Protein AF-A0A6C0LIN2-F1 (afdb_monomer_lite)

Secondary structure (DSSP, 8-state):
--------------S----------HHHHHHHHHHHHHHHHHHHHHHHHHHHHHHHHHHHHHHHHHHHHHHHTT-EEEEES-EEHHHHHHHHHHTT----S----GGGGG-EE--TTEEEEEE-TTS-EEEEEEEEEEE---HHHHHHTTPPP-----GGGGHHHHHHHHHGGGTT-SB--EEEEEESGGGSTTSSHHHHHHHHTTTPPPEEEEE-TT--HHHHHHHHHHHHHH---B-BTTB---EEEEEEE-TTTS-TTTTPPPHHHHHHHHHHHHHHHHHHS-----S--PPPPP---GGG----

InterPro domains:
  IPR004221 Restriction endonuclease, type II, EcoRI [PF02963] (109-257)
  IPR011335 Restriction endonuclease type II-like [SSF52980] (109-256)
  IPR011336 Restriction endonuclease, type II, EcoRI/MunI [G3DSA:3.40.580.10] (24-296)

Radius of gyration: 24.89 Å; chains: 1; bounding box: 86×38×60 Å

pLDDT: mean 84.83, std 20.41, range [31.88, 98.88]

Structure (mmCIF, N/CA/C/O backbone):
data_AF-A0A6C0LIN2-F1
#
_entry.id   AF-A0A6C0LIN2-F1
#
loop_
_atom_site.group_PDB
_atom_site.id
_atom_site.type_symbol
_atom_site.label_atom_id
_atom_site.label_alt_id
_atom_site.label_comp_id
_atom_site.label_asym_id
_atom_site.label_entity_id
_atom_site.label_seq_id
_atom_site.pdbx_PDB_ins_code
_atom_site.Cartn_x
_atom_site.Cartn_y
_atom_site.Cartn_z
_atom_site.occupancy
_atom_site.B_iso_or_equiv
_atom_site.auth_seq_id
_atom_site.auth_comp_id
_atom_site.auth_asym_id
_atom_site.auth_atom_id
_atom_site.pdbx_PDB_model_num
ATOM 1 N N . MET A 1 1 ? 53.069 20.565 7.753 1.00 33.59 1 MET A N 1
ATOM 2 C CA . MET A 1 1 ? 53.566 20.532 6.356 1.00 33.59 1 MET A CA 1
ATOM 3 C C . MET A 1 1 ? 54.209 19.163 6.161 1.00 33.59 1 MET A C 1
ATOM 5 O O . MET A 1 1 ? 55.005 18.818 7.012 1.00 33.59 1 MET A O 1
ATOM 9 N N . ALA A 1 2 ? 53.876 18.289 5.213 1.00 32.50 2 ALA A N 1
ATOM 10 C CA . ALA A 1 2 ? 53.263 18.446 3.901 1.00 32.50 2 ALA A CA 1
ATOM 11 C C . ALA A 1 2 ? 52.419 17.203 3.522 1.00 32.50 2 ALA A C 1
ATOM 13 O O . ALA A 1 2 ? 52.631 16.110 4.038 1.00 32.50 2 ALA A O 1
ATOM 14 N N . SER A 1 3 ? 51.463 17.422 2.616 1.00 31.92 3 SER A N 1
ATOM 15 C CA . SER A 1 3 ? 50.594 16.435 1.964 1.00 31.92 3 SER A CA 1
ATOM 16 C C . SER A 1 3 ? 51.392 15.547 1.001 1.00 31.92 3 SER A C 1
ATOM 18 O O . SER A 1 3 ? 52.118 16.070 0.155 1.00 31.92 3 SER A O 1
ATOM 20 N N . MET A 1 4 ? 51.240 14.221 1.090 1.00 31.88 4 MET A N 1
ATOM 21 C CA . MET A 1 4 ? 51.725 13.290 0.067 1.00 31.88 4 MET A CA 1
ATOM 22 C C . MET A 1 4 ? 50.608 13.017 -0.940 1.00 31.88 4 MET A C 1
ATOM 24 O O . MET A 1 4 ? 49.666 12.278 -0.671 1.00 31.88 4 MET A O 1
ATOM 28 N N . THR A 1 5 ? 50.718 13.645 -2.110 1.00 34.03 5 THR A N 1
ATOM 29 C CA . THR A 1 5 ? 49.892 13.350 -3.285 1.00 34.03 5 THR A CA 1
ATOM 30 C C . THR A 1 5 ? 50.655 12.363 -4.159 1.00 34.03 5 THR A C 1
ATOM 32 O O . THR A 1 5 ? 51.681 12.714 -4.739 1.00 34.03 5 THR A O 1
ATOM 35 N N . THR A 1 6 ? 50.178 11.126 -4.251 1.00 34.28 6 THR A N 1
ATOM 36 C CA . THR A 1 6 ? 50.765 10.108 -5.127 1.00 34.28 6 THR A CA 1
ATOM 37 C C . THR A 1 6 ? 50.329 10.379 -6.568 1.00 34.28 6 THR A C 1
ATOM 39 O O . THR A 1 6 ? 49.166 10.192 -6.920 1.00 34.28 6 THR A O 1
ATOM 42 N N . GLN A 1 7 ? 51.251 10.864 -7.400 1.00 34.78 7 GLN A N 1
ATOM 43 C CA . GLN A 1 7 ? 51.057 11.010 -8.843 1.00 34.78 7 GLN A CA 1
ATOM 44 C C . GLN A 1 7 ? 51.493 9.717 -9.541 1.00 34.78 7 GLN A C 1
ATOM 46 O O . GLN A 1 7 ? 52.641 9.304 -9.412 1.00 34.78 7 GLN A O 1
ATOM 51 N N . ILE A 1 8 ? 50.591 9.085 -10.294 1.00 35.66 8 ILE A N 1
ATOM 52 C CA . ILE A 1 8 ? 50.948 8.014 -11.233 1.00 35.66 8 ILE A CA 1
ATOM 53 C C . ILE A 1 8 ? 51.189 8.673 -12.591 1.00 35.66 8 ILE A C 1
ATOM 55 O O . ILE A 1 8 ? 50.261 9.174 -13.223 1.00 35.66 8 ILE A O 1
ATOM 59 N N . THR A 1 9 ? 52.447 8.697 -13.024 1.00 34.34 9 THR A N 1
ATOM 60 C CA . THR A 1 9 ? 52.869 9.225 -14.325 1.00 34.34 9 THR A CA 1
ATOM 61 C C . THR A 1 9 ? 53.015 8.064 -15.306 1.00 34.34 9 THR A C 1
ATOM 63 O O . THR A 1 9 ? 53.877 7.208 -15.134 1.00 34.34 9 THR A O 1
ATOM 66 N N . THR A 1 10 ? 52.206 8.028 -16.361 1.00 33.41 10 THR A N 1
ATOM 67 C CA . THR A 1 10 ? 52.516 7.245 -17.567 1.00 33.41 10 THR A CA 1
ATOM 68 C C . THR A 1 10 ? 52.637 8.215 -18.731 1.00 33.41 10 THR A C 1
ATOM 70 O O . THR A 1 10 ? 51.660 8.816 -19.167 1.00 33.41 10 THR A O 1
ATOM 73 N N . ALA A 1 11 ? 53.871 8.418 -19.191 1.00 34.19 11 ALA A N 1
ATOM 74 C CA . ALA A 1 11 ? 54.192 9.264 -20.330 1.00 34.19 11 ALA A CA 1
ATOM 75 C C . ALA A 1 11 ? 54.536 8.389 -21.543 1.00 34.19 11 ALA A C 1
ATOM 77 O O . ALA A 1 11 ? 55.445 7.562 -21.486 1.00 34.19 11 ALA A O 1
ATOM 78 N N . LYS A 1 12 ? 53.838 8.612 -22.658 1.00 31.95 12 LYS A N 1
ATOM 79 C CA . LYS A 1 12 ? 54.328 8.312 -24.007 1.00 31.95 12 LYS A CA 1
ATOM 80 C C . LYS A 1 12 ? 53.870 9.443 -24.924 1.00 31.95 12 LYS A C 1
ATOM 82 O O . LYS A 1 12 ? 52.680 9.615 -25.159 1.00 31.95 12 LYS A O 1
ATOM 87 N N . THR A 1 13 ? 54.828 10.238 -25.382 1.00 36.53 13 THR A N 1
ATOM 88 C CA . THR A 1 13 ? 54.617 11.405 -26.244 1.00 36.53 13 THR A CA 1
ATOM 89 C C . THR A 1 13 ? 54.728 10.996 -27.705 1.00 36.53 13 THR A C 1
ATOM 91 O O . THR A 1 13 ? 55.778 10.485 -28.082 1.00 36.53 13 THR A O 1
ATOM 94 N N . ILE A 1 14 ? 53.721 11.301 -28.532 1.00 34.78 14 ILE A N 1
ATOM 95 C CA . ILE A 1 14 ? 53.906 11.631 -29.956 1.00 34.78 14 ILE A CA 1
ATOM 96 C C . ILE A 1 14 ? 52.864 12.698 -30.337 1.00 34.78 14 ILE A C 1
ATOM 98 O O . ILE A 1 14 ? 51.668 12.448 -30.236 1.00 34.78 14 ILE A O 1
ATOM 102 N N . GLY A 1 15 ? 53.330 13.859 -30.811 1.00 36.12 15 GLY A N 1
ATOM 103 C CA . GLY A 1 15 ? 52.527 14.833 -31.563 1.00 36.12 15 GLY A CA 1
ATOM 104 C C . GLY A 1 15 ? 52.168 16.119 -30.813 1.00 36.12 15 GLY A C 1
ATOM 105 O O . GLY A 1 15 ? 51.487 16.092 -29.794 1.00 36.12 15 GLY A O 1
ATOM 106 N N . ASN A 1 16 ? 52.611 17.258 -31.354 1.00 43.69 16 ASN A N 1
ATOM 107 C CA . ASN A 1 16 ? 52.285 18.611 -30.897 1.00 43.69 16 ASN A CA 1
ATOM 108 C C . ASN A 1 16 ? 50.769 18.868 -30.929 1.00 43.69 16 ASN A C 1
ATOM 110 O O . ASN A 1 16 ? 50.218 19.288 -31.942 1.00 43.69 16 ASN A O 1
ATOM 114 N N . ALA A 1 17 ? 50.110 18.686 -29.792 1.00 37.34 17 ALA A N 1
ATOM 115 C CA . ALA A 1 17 ? 48.843 19.320 -29.479 1.00 37.34 17 ALA A CA 1
ATOM 116 C C . ALA A 1 17 ? 48.902 19.752 -28.015 1.00 37.34 17 ALA A C 1
ATOM 118 O O . ALA A 1 17 ? 49.211 18.952 -27.132 1.00 37.34 17 ALA A O 1
ATOM 119 N N . ILE A 1 18 ? 48.630 21.029 -27.751 1.00 37.03 18 ILE A N 1
ATOM 120 C CA . ILE A 1 18 ? 48.459 21.543 -26.392 1.00 37.03 18 ILE A CA 1
ATOM 121 C C . ILE A 1 18 ? 47.173 20.913 -25.845 1.00 37.03 18 ILE A C 1
ATOM 123 O O . ILE A 1 18 ? 46.084 21.468 -25.977 1.00 37.03 18 ILE A O 1
ATOM 127 N N . VAL A 1 19 ? 47.285 19.725 -25.253 1.00 37.16 19 VAL A N 1
ATOM 128 C CA . VAL A 1 19 ? 46.213 19.137 -24.455 1.00 37.16 19 VAL A CA 1
ATOM 129 C C . VAL A 1 19 ? 46.211 19.906 -23.142 1.00 37.16 19 VAL A C 1
ATOM 131 O O . VAL A 1 19 ? 47.046 19.681 -22.266 1.00 37.16 19 VAL A O 1
ATOM 134 N N . ARG A 1 20 ? 45.296 20.874 -23.011 1.00 36.59 20 ARG A N 1
ATOM 135 C CA . ARG A 1 20 ? 44.947 21.436 -21.704 1.00 36.59 20 ARG A CA 1
ATOM 136 C C . ARG A 1 20 ? 44.449 20.276 -20.845 1.00 36.59 20 ARG A C 1
ATOM 138 O O . ARG A 1 20 ? 43.287 19.899 -20.941 1.00 36.59 20 ARG A O 1
ATOM 145 N N . ASN A 1 21 ? 45.325 19.713 -20.017 1.00 43.53 21 ASN A N 1
ATOM 146 C CA . ASN A 1 21 ? 44.923 18.822 -18.940 1.00 43.53 21 ASN A CA 1
ATOM 147 C C . ASN A 1 21 ? 44.049 19.640 -17.988 1.00 43.53 21 ASN A C 1
ATOM 149 O O . ASN A 1 21 ? 44.549 20.370 -17.133 1.00 43.53 21 ASN A O 1
ATOM 153 N N . SER A 1 22 ? 42.730 19.560 -18.164 1.00 49.78 22 SER A N 1
ATOM 154 C CA . SER A 1 22 ? 41.788 20.024 -17.161 1.00 49.78 22 SER A CA 1
ATOM 155 C C . SER A 1 22 ? 42.012 19.160 -15.928 1.00 49.78 22 SER A C 1
ATOM 157 O O . SER A 1 22 ? 41.605 17.998 -15.894 1.00 49.78 22 SER A O 1
ATOM 159 N N . ILE A 1 23 ? 42.709 19.703 -14.932 1.00 50.28 23 ILE A N 1
ATOM 160 C CA . ILE A 1 23 ? 42.807 19.100 -13.608 1.00 50.28 23 ILE A CA 1
ATOM 161 C C . ILE A 1 23 ? 41.386 19.134 -13.041 1.00 50.28 23 ILE A C 1
ATOM 163 O O . ILE A 1 23 ? 40.950 20.140 -12.484 1.00 50.28 23 ILE A O 1
ATOM 167 N N . ILE A 1 24 ? 40.625 18.061 -13.258 1.00 55.81 24 ILE A N 1
ATOM 168 C CA . ILE A 1 24 ? 39.315 17.873 -12.639 1.00 55.81 24 ILE A CA 1
ATOM 169 C C . ILE A 1 24 ? 39.608 17.712 -11.150 1.00 55.81 24 ILE A C 1
ATOM 171 O O . ILE A 1 24 ? 40.035 16.651 -10.696 1.00 55.81 24 ILE A O 1
ATOM 175 N N . SER A 1 25 ? 39.456 18.792 -10.383 1.00 62.75 25 SER A N 1
ATOM 176 C CA . SER A 1 25 ? 39.619 18.721 -8.935 1.00 62.75 25 SER A CA 1
ATOM 177 C C . SER A 1 25 ? 38.616 17.705 -8.388 1.00 62.75 25 SER A C 1
ATOM 179 O O . SER A 1 25 ? 37.485 17.613 -8.878 1.00 62.75 25 SER A O 1
ATOM 181 N N . GLN A 1 26 ? 38.982 16.963 -7.342 1.00 59.19 26 GLN A N 1
ATOM 182 C CA . GLN A 1 26 ? 38.045 16.031 -6.705 1.00 59.19 26 GLN A CA 1
ATOM 183 C C . GLN A 1 26 ? 36.729 16.719 -6.297 1.00 59.19 26 GLN A C 1
ATOM 185 O O . GLN A 1 26 ? 35.665 16.108 -6.380 1.00 59.19 26 GLN A O 1
ATOM 190 N N . SER A 1 27 ? 36.782 18.012 -5.953 1.00 62.47 27 SER A N 1
ATOM 191 C CA . SER A 1 27 ? 35.610 18.843 -5.664 1.00 62.47 27 SER A CA 1
ATOM 192 C C . SER A 1 27 ? 34.727 19.114 -6.889 1.00 62.47 27 SER A C 1
ATOM 194 O O . SER A 1 27 ? 33.506 19.085 -6.764 1.00 62.47 27 SER A O 1
ATOM 196 N N . SER A 1 28 ? 35.297 19.305 -8.083 1.00 63.91 28 SER A N 1
ATOM 197 C CA . SER A 1 28 ? 34.527 19.446 -9.330 1.00 63.91 28 SER A CA 1
ATOM 198 C C . SER A 1 28 ? 33.849 18.132 -9.742 1.00 63.91 28 SER A C 1
ATOM 200 O O . SER A 1 28 ? 32.675 18.135 -10.115 1.00 63.91 28 SER A O 1
ATOM 202 N N . GLY A 1 29 ? 34.531 16.995 -9.561 1.00 69.81 29 GLY A N 1
ATOM 203 C CA . GLY A 1 29 ? 33.957 15.664 -9.777 1.00 69.81 29 GLY A CA 1
ATOM 204 C C . GLY A 1 29 ? 32.874 15.298 -8.755 1.00 69.81 29 GLY A C 1
ATOM 205 O O . GLY A 1 29 ? 31.869 14.685 -9.109 1.00 69.81 29 GLY A O 1
ATOM 206 N N . LEU A 1 30 ? 33.031 15.690 -7.486 1.00 64.25 30 LEU A N 1
ATOM 207 C CA . LEU A 1 30 ? 31.982 15.582 -6.462 1.00 64.25 30 LEU A CA 1
ATOM 208 C C . LEU A 1 30 ? 30.776 16.454 -6.807 1.00 64.25 30 LEU A C 1
ATOM 210 O O . LEU A 1 30 ? 29.655 15.959 -6.812 1.00 64.25 30 LEU A O 1
ATOM 214 N N . ARG A 1 31 ? 30.994 17.723 -7.163 1.00 65.12 31 ARG A N 1
ATOM 215 C CA . ARG A 1 31 ? 29.914 18.651 -7.518 1.00 65.12 31 ARG A CA 1
ATOM 216 C C . ARG A 1 31 ? 29.110 18.156 -8.717 1.00 65.12 31 ARG A C 1
ATOM 218 O O . ARG A 1 31 ? 27.890 18.130 -8.647 1.00 65.12 31 ARG A O 1
ATOM 225 N N . CYS A 1 32 ? 29.780 17.682 -9.768 1.00 70.19 32 CYS A N 1
ATOM 226 C CA . CYS A 1 32 ? 29.113 17.106 -10.935 1.00 70.19 32 CYS A CA 1
ATOM 227 C C . CYS A 1 32 ? 28.300 15.850 -10.570 1.00 70.19 32 CYS A C 1
ATOM 229 O O . CYS A 1 32 ? 27.174 15.692 -11.036 1.00 70.19 32 CYS A O 1
ATOM 231 N N . ARG A 1 33 ? 28.819 14.991 -9.679 1.00 70.19 33 ARG A N 1
ATOM 232 C CA . ARG A 1 33 ? 28.065 13.842 -9.151 1.00 70.19 33 ARG A CA 1
ATOM 233 C C . ARG A 1 33 ? 26.839 14.271 -8.349 1.00 70.19 33 ARG A C 1
ATOM 235 O O . ARG A 1 33 ? 25.773 13.719 -8.578 1.00 70.19 33 ARG A O 1
ATOM 242 N N . HIS A 1 34 ? 26.957 15.269 -7.475 1.00 63.03 34 HIS A N 1
ATOM 243 C CA . HIS A 1 34 ? 25.822 15.799 -6.716 1.00 63.03 34 HIS A CA 1
ATOM 244 C C . HIS A 1 34 ? 24.749 16.412 -7.622 1.00 63.03 34 HIS A C 1
ATOM 246 O O . HIS A 1 34 ? 23.570 16.156 -7.406 1.00 63.03 34 HIS A O 1
ATOM 252 N N . THR A 1 35 ? 25.133 17.165 -8.656 1.00 73.25 35 THR A N 1
ATOM 253 C CA . THR A 1 35 ? 24.179 17.711 -9.634 1.00 73.25 35 THR A CA 1
ATOM 254 C C . THR A 1 35 ? 23.449 16.596 -10.381 1.00 73.25 35 THR A C 1
ATOM 256 O O . THR A 1 35 ? 22.225 16.610 -10.434 1.00 73.25 35 THR A O 1
ATOM 259 N N . LYS A 1 36 ? 24.173 15.571 -10.849 1.00 68.94 36 LYS A N 1
ATOM 260 C CA . LYS A 1 36 ? 23.563 14.400 -11.499 1.00 68.94 36 LYS A CA 1
ATOM 261 C C . LYS A 1 36 ? 22.668 13.593 -10.556 1.00 68.94 36 LYS A C 1
ATOM 263 O O . LYS A 1 36 ? 21.613 13.131 -10.965 1.00 68.94 36 LYS A O 1
ATOM 268 N N . MET A 1 37 ? 23.060 13.430 -9.290 1.00 66.00 37 MET A N 1
ATOM 269 C CA . MET A 1 37 ? 22.215 12.789 -8.272 1.00 66.00 37 MET A CA 1
ATOM 270 C C . MET A 1 37 ? 20.947 13.596 -8.005 1.00 66.00 37 MET A C 1
ATOM 272 O O . MET A 1 37 ? 19.891 13.016 -7.794 1.00 66.00 37 MET A O 1
ATOM 276 N N . HIS A 1 38 ? 21.042 14.924 -8.028 1.00 65.00 38 HIS A N 1
ATOM 277 C CA . HIS A 1 38 ? 19.894 15.804 -7.865 1.00 65.00 38 HIS A CA 1
ATOM 278 C C . HIS A 1 38 ? 18.937 15.713 -9.063 1.00 65.00 38 HIS A C 1
ATOM 280 O O . HIS A 1 38 ? 17.729 15.677 -8.873 1.00 65.00 38 HIS A O 1
ATOM 286 N N . GLU A 1 39 ? 19.453 15.642 -10.291 1.00 66.00 39 GLU A N 1
ATOM 287 C CA . GLU A 1 39 ? 18.648 15.408 -11.498 1.00 66.00 39 GLU A CA 1
ATOM 288 C C . GLU A 1 39 ? 17.976 14.030 -11.472 1.00 66.00 39 GLU A C 1
ATOM 290 O O . GLU A 1 39 ? 16.759 13.947 -11.602 1.00 66.00 39 GLU A O 1
ATOM 295 N N . ALA A 1 40 ? 18.726 12.961 -11.186 1.00 62.59 40 ALA A N 1
ATOM 296 C CA . ALA A 1 40 ? 18.166 11.617 -11.031 1.00 62.59 40 ALA A CA 1
ATOM 297 C C . ALA A 1 40 ? 17.122 11.540 -9.898 1.00 62.59 40 ALA A C 1
ATOM 299 O O . ALA A 1 40 ? 16.105 10.866 -10.030 1.00 62.59 40 ALA A O 1
ATOM 300 N N . GLY A 1 41 ? 17.342 12.270 -8.801 1.00 64.94 41 GLY A N 1
ATOM 301 C CA . GLY A 1 41 ? 16.381 12.392 -7.706 1.00 64.94 41 GLY A CA 1
ATOM 302 C C . GLY A 1 41 ? 15.077 13.080 -8.118 1.00 64.94 41 GLY A C 1
ATOM 303 O O . GLY A 1 41 ? 14.022 12.702 -7.619 1.00 64.94 41 GLY A O 1
ATOM 304 N N . LYS A 1 42 ? 15.120 14.038 -9.056 1.00 68.62 42 LYS A N 1
ATOM 305 C CA . LYS A 1 42 ? 13.903 14.647 -9.615 1.00 68.62 42 LYS A CA 1
ATOM 306 C C . LYS A 1 42 ? 13.080 13.641 -10.414 1.00 68.62 42 LYS A C 1
ATOM 308 O O . LYS A 1 42 ? 11.869 13.649 -10.265 1.00 68.62 42 LYS A O 1
ATOM 313 N N . HIS A 1 43 ? 13.714 12.779 -11.212 1.00 66.88 43 HIS A N 1
ATOM 314 C CA . HIS A 1 43 ? 12.999 11.737 -11.961 1.00 66.88 43 HIS A CA 1
ATOM 315 C C . HIS A 1 43 ? 12.269 10.771 -11.023 1.00 66.88 43 HIS A C 1
ATOM 317 O O . HIS A 1 43 ? 11.063 10.614 -11.143 1.00 66.88 43 HIS A O 1
ATOM 323 N N . LEU A 1 44 ? 12.960 10.251 -10.002 1.00 73.50 44 LEU A N 1
ATOM 324 C CA . LEU A 1 44 ? 12.338 9.388 -8.989 1.00 73.50 44 LEU A CA 1
ATOM 325 C C . LEU A 1 44 ? 11.160 10.063 -8.269 1.00 73.50 44 LEU A C 1
ATOM 327 O O . LEU A 1 44 ? 10.180 9.408 -7.931 1.00 73.50 44 LEU A O 1
ATOM 331 N N . MET A 1 45 ? 11.265 11.369 -8.014 1.00 80.31 45 MET A N 1
ATOM 332 C CA . MET A 1 45 ? 10.177 12.147 -7.424 1.00 80.31 45 MET A CA 1
ATOM 333 C C . MET A 1 45 ? 8.988 12.283 -8.383 1.00 80.31 45 MET A C 1
ATOM 335 O O . MET A 1 45 ? 7.853 12.200 -7.934 1.00 80.31 45 MET A O 1
ATOM 339 N N . ILE A 1 46 ? 9.227 12.485 -9.681 1.00 80.62 46 ILE A N 1
ATOM 340 C CA . ILE A 1 46 ? 8.164 12.557 -10.695 1.00 80.62 46 ILE A CA 1
ATOM 341 C C . ILE A 1 46 ? 7.422 11.221 -10.775 1.00 80.62 46 ILE A C 1
ATOM 343 O O . ILE A 1 46 ? 6.197 11.215 -10.702 1.00 80.62 46 ILE A O 1
ATOM 347 N N . ASP A 1 47 ? 8.149 10.104 -10.830 1.00 83.44 47 ASP A N 1
ATOM 348 C CA . ASP A 1 47 ? 7.543 8.771 -10.919 1.00 83.44 47 ASP A CA 1
ATOM 349 C C . ASP A 1 47 ? 6.675 8.460 -9.697 1.00 83.44 47 ASP A C 1
ATOM 351 O O . ASP A 1 47 ? 5.558 7.961 -9.835 1.00 83.44 47 ASP A O 1
ATOM 355 N N . ALA A 1 48 ? 7.174 8.802 -8.505 1.00 85.38 48 ALA A N 1
ATOM 356 C CA . ALA A 1 48 ? 6.418 8.674 -7.267 1.00 85.38 48 ALA A CA 1
ATOM 357 C C . ALA A 1 48 ? 5.160 9.555 -7.280 1.00 85.38 48 ALA A C 1
ATOM 359 O O . ALA A 1 48 ? 4.086 9.063 -6.962 1.00 85.38 48 ALA A O 1
ATOM 360 N N . ASN A 1 49 ? 5.261 10.817 -7.712 1.00 90.19 49 ASN A N 1
ATOM 361 C CA . ASN A 1 49 ? 4.112 11.724 -7.768 1.00 90.19 49 ASN A CA 1
ATOM 362 C C . ASN A 1 49 ? 3.025 11.239 -8.743 1.00 90.19 49 ASN A C 1
ATOM 364 O O . ASN A 1 49 ? 1.841 11.388 -8.460 1.00 90.19 49 ASN A O 1
ATOM 368 N N . GLU A 1 50 ? 3.402 10.692 -9.902 1.00 91.31 50 GLU A N 1
ATOM 369 C CA . GLU A 1 50 ? 2.443 10.188 -10.897 1.00 91.31 50 GLU A CA 1
ATOM 370 C C . GLU A 1 50 ? 1.732 8.914 -10.415 1.00 91.31 50 GLU A C 1
ATOM 372 O O . GLU A 1 50 ? 0.527 8.743 -10.625 1.00 91.31 50 GLU A O 1
ATOM 377 N N . SER A 1 51 ? 2.464 8.033 -9.732 1.00 92.19 51 SER A N 1
ATOM 378 C CA . SER A 1 51 ? 1.897 6.833 -9.112 1.00 92.19 51 SER A CA 1
ATOM 379 C C . SER A 1 51 ? 0.980 7.191 -7.933 1.00 92.19 51 SER A C 1
ATOM 381 O O . SER A 1 51 ? -0.164 6.736 -7.878 1.00 92.19 51 SER A O 1
ATOM 383 N N . GLU A 1 52 ? 1.408 8.119 -7.071 1.00 91.62 52 GLU A N 1
ATOM 384 C CA . GLU A 1 52 ? 0.611 8.648 -5.959 1.00 91.62 52 GLU A CA 1
ATOM 385 C C . GLU A 1 52 ? -0.661 9.356 -6.451 1.00 91.62 52 GLU A C 1
ATOM 387 O O . GLU A 1 52 ? -1.725 9.183 -5.863 1.00 91.62 52 GLU A O 1
ATOM 392 N N . ALA A 1 53 ? -0.603 10.103 -7.560 1.00 93.88 53 ALA A N 1
ATOM 393 C CA . ALA A 1 53 ? -1.790 10.708 -8.169 1.00 93.88 53 ALA A CA 1
ATOM 394 C C . ALA A 1 53 ? -2.821 9.649 -8.591 1.00 93.88 53 ALA A C 1
ATOM 396 O O . ALA A 1 53 ? -4.007 9.794 -8.300 1.00 93.88 53 ALA A O 1
ATOM 397 N N . THR A 1 54 ? -2.366 8.547 -9.195 1.00 96.81 54 THR A N 1
ATOM 398 C CA . THR A 1 54 ? -3.251 7.439 -9.591 1.00 96.81 54 THR A CA 1
ATOM 399 C C . THR A 1 54 ? -3.892 6.769 -8.372 1.00 96.81 54 THR A C 1
ATOM 401 O O . THR A 1 54 ? -5.085 6.455 -8.396 1.00 96.81 54 THR A O 1
ATOM 404 N N . LEU A 1 55 ? -3.124 6.577 -7.293 1.00 97.12 55 LEU A N 1
ATOM 405 C CA . LEU A 1 55 ? -3.654 6.079 -6.024 1.00 97.12 55 LEU A CA 1
ATOM 406 C C . LEU A 1 55 ? -4.679 7.055 -5.431 1.00 97.12 55 LEU A C 1
ATOM 408 O O . LEU A 1 55 ? -5.768 6.627 -5.066 1.00 97.12 55 LEU A O 1
ATOM 412 N N . ASN A 1 56 ? -4.385 8.354 -5.382 1.00 96.06 56 ASN A N 1
ATOM 413 C CA . ASN A 1 56 ? -5.304 9.369 -4.862 1.00 96.06 56 ASN A CA 1
ATOM 414 C C . ASN A 1 56 ? -6.635 9.394 -5.633 1.00 96.06 56 ASN A C 1
ATOM 416 O O . ASN A 1 56 ? -7.701 9.411 -5.018 1.00 96.06 56 ASN A O 1
ATOM 420 N N . ASP A 1 57 ? -6.588 9.298 -6.962 1.00 97.19 57 ASP A N 1
ATOM 421 C CA . ASP A 1 57 ? -7.791 9.232 -7.796 1.00 97.19 57 ASP A CA 1
ATOM 422 C C . ASP A 1 57 ? -8.604 7.950 -7.558 1.00 97.19 57 ASP A C 1
ATOM 424 O O . ASP A 1 57 ? -9.837 7.970 -7.629 1.00 97.19 57 ASP A O 1
ATOM 428 N N . ALA A 1 58 ? -7.937 6.820 -7.299 1.00 98.31 58 ALA A N 1
ATOM 429 C CA . ALA A 1 58 ? -8.587 5.575 -6.893 1.00 98.31 58 ALA A CA 1
ATOM 430 C C . ALA A 1 58 ? -9.214 5.695 -5.495 1.00 98.31 58 ALA A C 1
ATOM 432 O O . ALA A 1 58 ? -10.333 5.222 -5.281 1.00 98.31 58 ALA A O 1
ATOM 433 N N . MET A 1 59 ? -8.531 6.369 -4.564 1.00 98.31 59 MET A N 1
ATOM 434 C CA . MET A 1 59 ? -8.975 6.531 -3.180 1.00 98.31 59 MET A CA 1
ATOM 435 C C . MET A 1 59 ? -10.304 7.273 -3.059 1.00 98.31 59 MET A C 1
ATOM 437 O O . MET A 1 59 ? -11.033 7.012 -2.107 1.00 98.31 59 MET A O 1
ATOM 441 N N . GLU A 1 60 ? -10.665 8.159 -3.992 1.00 97.69 60 GLU A N 1
ATOM 442 C CA . GLU A 1 60 ? -12.000 8.777 -3.992 1.00 97.69 60 GLU A CA 1
ATOM 443 C C . GLU A 1 60 ? -13.117 7.727 -4.085 1.00 97.69 60 GLU A C 1
ATOM 445 O O . GLU A 1 60 ? -14.038 7.737 -3.270 1.00 97.69 60 GLU A O 1
ATOM 450 N N . ILE A 1 61 ? -12.973 6.758 -4.993 1.00 98.44 61 ILE A N 1
ATOM 451 C CA . ILE A 1 61 ? -13.948 5.673 -5.181 1.00 98.44 61 ILE A CA 1
ATOM 452 C C . ILE A 1 61 ? -13.878 4.680 -4.018 1.00 98.44 61 ILE A C 1
ATOM 454 O O . ILE A 1 61 ? -14.904 4.248 -3.503 1.00 98.44 61 ILE A O 1
ATOM 458 N N . ILE A 1 62 ? -12.670 4.351 -3.554 1.00 98.81 62 ILE A N 1
ATOM 459 C CA . ILE A 1 62 ? -12.475 3.411 -2.441 1.00 98.81 62 ILE A CA 1
ATOM 460 C C . ILE A 1 62 ? -13.083 3.961 -1.143 1.00 98.81 62 ILE A C 1
ATOM 462 O O . ILE A 1 62 ? -13.706 3.210 -0.398 1.00 98.81 62 ILE A O 1
ATOM 466 N N . LYS A 1 63 ? -12.9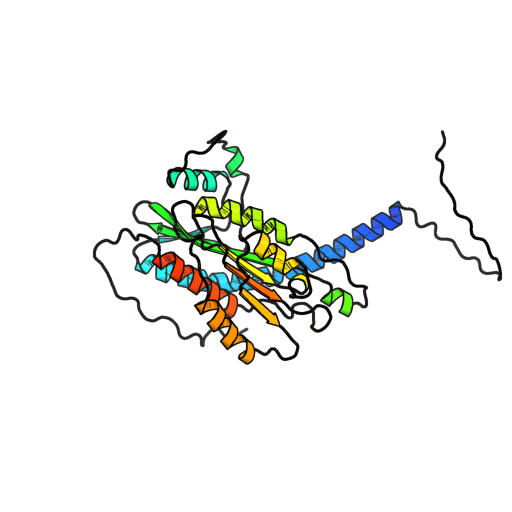41 5.265 -0.864 1.00 98.75 63 LYS A N 1
ATOM 467 C CA . LYS A 1 63 ? -13.563 5.909 0.306 1.00 98.75 63 LYS A CA 1
ATOM 468 C C . LYS A 1 63 ? -15.085 5.883 0.217 1.00 98.75 63 LYS A C 1
ATOM 470 O O . LYS A 1 63 ? -15.727 5.621 1.228 1.00 98.75 63 LYS A O 1
ATOM 475 N N . GLU A 1 64 ? -15.654 6.161 -0.956 1.00 98.56 64 GLU A N 1
ATOM 476 C CA . GLU A 1 64 ? -17.104 6.092 -1.171 1.00 98.56 64 GLU A CA 1
ATOM 477 C C . GLU A 1 64 ? -17.621 4.668 -0.943 1.00 98.56 64 GLU A C 1
ATOM 479 O O . GLU A 1 64 ? -18.505 4.468 -0.111 1.00 98.56 64 GLU A O 1
ATOM 484 N N . TYR A 1 65 ? -16.971 3.677 -1.560 1.00 98.75 65 TYR A N 1
ATOM 485 C CA . TYR A 1 65 ? -17.268 2.261 -1.356 1.00 98.75 65 TYR A CA 1
ATOM 486 C C . TYR A 1 65 ? -17.189 1.871 0.127 1.00 98.75 65 TYR A C 1
ATOM 488 O O . TYR A 1 65 ? -18.142 1.344 0.698 1.00 98.75 65 TYR A O 1
ATOM 496 N N . ALA A 1 66 ? -16.074 2.184 0.793 1.00 98.69 66 ALA A N 1
ATOM 497 C CA . ALA A 1 66 ? -15.884 1.858 2.200 1.00 98.69 66 ALA A CA 1
ATOM 498 C C . ALA A 1 66 ? -16.935 2.529 3.090 1.00 98.69 66 ALA A C 1
ATOM 500 O O . ALA A 1 66 ? -17.434 1.906 4.024 1.00 98.69 66 ALA A O 1
ATOM 501 N N . LYS A 1 67 ? -17.289 3.786 2.801 1.00 98.62 67 LYS A N 1
ATOM 502 C CA . LYS A 1 67 ? -18.313 4.523 3.536 1.00 98.62 67 LYS A CA 1
ATOM 503 C C . LYS A 1 67 ? -19.665 3.829 3.446 1.00 98.62 67 LYS A C 1
ATOM 505 O O . LYS A 1 67 ? -20.256 3.550 4.485 1.00 98.62 67 LYS A O 1
ATOM 510 N N . GLU A 1 68 ? -20.129 3.522 2.237 1.00 98.25 68 GLU A N 1
ATOM 511 C CA . GLU A 1 68 ? -21.411 2.841 2.028 1.00 98.25 68 GLU A CA 1
ATOM 512 C C . GLU A 1 68 ? -21.457 1.498 2.759 1.00 98.25 68 GLU A C 1
ATOM 514 O O . GLU A 1 68 ? -22.434 1.184 3.446 1.00 98.25 68 GLU A O 1
ATOM 519 N N . ARG A 1 69 ? -20.371 0.724 2.666 1.00 97.56 69 ARG A N 1
ATOM 520 C CA . ARG A 1 69 ? -20.262 -0.563 3.347 1.00 97.56 69 ARG A CA 1
ATOM 521 C C . ARG A 1 69 ? -20.280 -0.374 4.864 1.00 97.56 69 ARG A C 1
ATOM 523 O O . ARG A 1 69 ? -21.140 -0.961 5.510 1.00 97.56 69 ARG A O 1
ATOM 530 N N . ILE A 1 70 ? -19.413 0.454 5.446 1.00 97.81 70 ILE A N 1
ATOM 531 C CA . ILE A 1 70 ? -19.327 0.674 6.904 1.00 97.81 70 ILE A CA 1
ATOM 532 C C . ILE A 1 70 ? -20.654 1.190 7.477 1.00 97.81 70 ILE A C 1
ATOM 534 O O . ILE A 1 70 ? -21.136 0.679 8.490 1.00 97.81 70 ILE A O 1
ATOM 538 N N . GLU A 1 71 ? -21.272 2.176 6.824 1.00 96.56 71 GLU A N 1
ATOM 539 C CA . GLU A 1 71 ? -22.528 2.772 7.290 1.00 96.56 71 GLU A CA 1
ATOM 540 C C . GLU A 1 71 ? -23.698 1.780 7.214 1.00 96.56 71 GLU A C 1
ATOM 542 O O . GLU A 1 71 ? -24.597 1.833 8.057 1.00 96.56 71 GLU A O 1
ATOM 547 N N . SER A 1 72 ? -23.658 0.803 6.296 1.00 95.44 72 SER A N 1
ATOM 548 C CA . SER A 1 72 ? -24.656 -0.278 6.240 1.00 95.44 72 SER A CA 1
ATOM 549 C C . SER A 1 72 ? -24.654 -1.190 7.477 1.00 95.44 72 SER A C 1
ATOM 551 O O . SER A 1 72 ? -25.686 -1.776 7.802 1.00 95.44 72 SER A O 1
ATOM 553 N N . TYR A 1 73 ? -23.542 -1.248 8.220 1.00 94.88 73 TYR A N 1
ATOM 554 C CA . TYR A 1 73 ? -23.441 -1.940 9.513 1.00 94.88 73 TYR A CA 1
ATOM 555 C C . TYR A 1 73 ? -23.752 -1.019 10.710 1.00 94.88 73 TYR A C 1
ATOM 557 O O . TYR A 1 73 ? -23.636 -1.429 11.864 1.00 94.88 73 TYR A O 1
ATOM 565 N N . GLY A 1 74 ? -24.178 0.227 10.470 1.00 94.19 74 GLY A N 1
ATOM 566 C CA . GLY A 1 74 ? -24.545 1.181 11.520 1.00 94.19 74 GLY A CA 1
ATOM 567 C C . GLY A 1 74 ? -23.357 1.820 12.248 1.00 94.19 74 GLY A C 1
ATOM 568 O O . GLY A 1 74 ? -23.539 2.339 13.355 1.00 94.19 74 GLY A O 1
ATOM 569 N N . ALA A 1 75 ? -22.171 1.777 11.642 1.00 96.88 75 ALA A N 1
ATOM 570 C CA . ALA A 1 75 ? -20.953 2.448 12.089 1.00 96.88 75 ALA A CA 1
ATOM 571 C C . ALA A 1 75 ? -20.685 3.724 11.271 1.00 96.88 75 ALA A C 1
ATOM 573 O O . ALA A 1 75 ? -21.343 3.980 10.267 1.00 96.88 75 ALA A O 1
ATOM 574 N N . GLN A 1 76 ? -19.711 4.531 11.692 1.00 97.94 76 GLN A N 1
ATOM 575 C CA . GLN A 1 76 ? -19.277 5.730 10.974 1.00 97.94 76 GLN A CA 1
ATOM 576 C C . GLN A 1 76 ? -17.924 5.493 10.297 1.00 97.94 76 GLN A C 1
ATOM 578 O O . GLN A 1 76 ? -17.004 4.956 10.912 1.00 97.94 76 GLN A O 1
ATOM 583 N N . MET A 1 77 ? -17.777 5.943 9.052 1.00 98.31 77 MET A N 1
ATOM 584 C CA . MET A 1 77 ? -16.481 5.955 8.376 1.00 98.31 77 MET A CA 1
ATOM 585 C C . MET A 1 77 ? -15.676 7.214 8.742 1.00 98.31 77 MET A C 1
ATOM 587 O O . MET A 1 77 ? -16.186 8.334 8.685 1.00 98.31 77 MET A O 1
ATOM 591 N N . GLU A 1 78 ? -14.397 7.041 9.077 1.00 98.31 78 GLU A N 1
ATOM 592 C CA . GLU A 1 78 ? -13.420 8.130 9.219 1.00 98.31 78 GLU A CA 1
ATOM 593 C C . GLU A 1 78 ? -12.204 7.896 8.311 1.00 98.31 78 GLU A C 1
ATOM 595 O O . GLU A 1 78 ? -11.842 6.760 8.012 1.00 98.31 78 GLU A O 1
ATOM 600 N N . PHE A 1 79 ? -11.546 8.975 7.875 1.00 98.38 79 PHE A N 1
ATOM 601 C CA . PHE A 1 79 ? -10.330 8.914 7.059 1.00 98.38 79 PHE A CA 1
ATOM 602 C C . PHE A 1 79 ? -9.193 9.688 7.717 1.00 98.38 79 PHE A C 1
ATOM 604 O O . PHE A 1 79 ? -9.394 10.787 8.233 1.00 98.38 79 PHE A O 1
ATOM 611 N N . SER A 1 80 ? -7.984 9.133 7.684 1.00 97.44 80 SER A N 1
ATOM 612 C CA . SER A 1 80 ? -6.780 9.761 8.231 1.00 97.44 80 SER A CA 1
ATOM 613 C C . SER A 1 80 ? -5.598 9.597 7.282 1.00 97.44 80 SER A C 1
ATOM 615 O O . SER A 1 80 ? -5.252 8.488 6.904 1.00 97.44 80 SER A O 1
ATOM 617 N N . THR A 1 81 ? -4.908 10.687 6.950 1.00 96.25 81 THR A N 1
ATOM 618 C CA . THR A 1 81 ? -3.674 10.659 6.130 1.00 96.25 81 THR A CA 1
ATOM 619 C C . THR A 1 81 ? -2.397 10.568 6.966 1.00 96.25 81 THR A C 1
ATOM 621 O O . THR A 1 81 ? -1.288 10.429 6.454 1.00 96.25 81 THR A O 1
ATOM 624 N N . LYS A 1 82 ? -2.532 10.703 8.284 1.00 95.25 82 LYS A N 1
ATOM 625 C CA . LYS A 1 82 ? -1.429 10.735 9.236 1.00 95.25 82 LYS A CA 1
ATOM 626 C C . LYS A 1 82 ? -1.878 10.045 10.511 1.00 95.25 82 LYS A C 1
ATOM 628 O O . LYS A 1 82 ? -2.967 10.326 10.999 1.00 95.25 82 LYS A O 1
ATOM 633 N N . TYR A 1 83 ? -0.995 9.236 11.077 1.00 94.31 83 TYR A N 1
ATOM 634 C CA . TYR A 1 83 ? -1.186 8.662 12.402 1.00 94.31 83 TYR A CA 1
ATOM 635 C C . TYR A 1 83 ? 0.110 8.778 13.195 1.00 94.31 83 TYR A C 1
ATOM 637 O O . TYR A 1 83 ? 1.195 8.490 12.675 1.00 94.31 83 TYR A O 1
ATOM 645 N N . THR A 1 84 ? 0.031 9.309 14.411 1.00 95.06 84 THR A N 1
ATOM 646 C CA . THR A 1 84 ? 1.222 9.556 15.226 1.00 95.06 84 THR A CA 1
ATOM 647 C C . THR A 1 84 ? 1.639 8.306 15.989 1.00 95.06 84 THR A C 1
ATOM 649 O O . THR A 1 84 ? 0.848 7.386 16.179 1.00 95.06 84 THR A O 1
ATOM 652 N N . LEU A 1 85 ? 2.889 8.268 16.456 1.00 93.50 85 LEU A N 1
ATOM 653 C CA . LEU A 1 85 ? 3.337 7.205 17.354 1.00 93.50 85 LEU A CA 1
ATOM 654 C C . LEU A 1 85 ? 2.491 7.183 18.635 1.00 93.50 85 LEU A C 1
ATOM 656 O O . LEU A 1 85 ? 2.195 6.106 19.138 1.00 93.50 85 LEU A O 1
ATOM 660 N N . PHE A 1 86 ? 2.069 8.357 19.115 1.00 92.00 86 PHE A N 1
ATOM 661 C CA . PHE A 1 86 ? 1.148 8.472 20.243 1.00 92.00 86 PHE A CA 1
ATOM 662 C C . PHE A 1 86 ? -0.176 7.754 19.945 1.00 92.00 86 PHE A C 1
ATOM 664 O O . PHE A 1 86 ? -0.581 6.883 20.706 1.00 92.00 86 PHE A O 1
ATOM 671 N N . ASP A 1 87 ? -0.792 8.030 18.795 1.00 92.19 87 ASP A N 1
ATOM 672 C CA . ASP A 1 87 ? -2.062 7.401 18.415 1.00 92.19 87 ASP A CA 1
ATOM 673 C C . ASP A 1 87 ? -1.918 5.872 18.248 1.00 92.19 87 ASP A C 1
ATOM 675 O O . ASP A 1 87 ? -2.786 5.108 18.672 1.00 92.19 87 ASP A O 1
ATOM 679 N N . CYS A 1 88 ? -0.799 5.398 17.677 1.00 92.62 88 CYS A N 1
ATOM 680 C CA . CYS A 1 88 ? -0.484 3.965 17.595 1.00 92.62 88 CYS A CA 1
ATOM 681 C C . CYS A 1 88 ? -0.378 3.317 18.985 1.00 92.62 88 CYS A C 1
ATOM 683 O O . CYS A 1 88 ? -0.839 2.194 19.187 1.00 92.62 88 CYS A O 1
ATOM 685 N N . GLN A 1 89 ? 0.263 3.998 19.939 1.00 91.94 89 GLN A N 1
ATOM 686 C CA . GLN A 1 89 ? 0.425 3.513 21.310 1.00 91.94 89 GLN A CA 1
ATOM 687 C C . GLN A 1 89 ? -0.915 3.453 22.048 1.00 91.94 89 GLN A C 1
ATOM 689 O O . GLN A 1 89 ? -1.170 2.465 22.735 1.00 91.94 89 GLN A O 1
ATOM 694 N N . GLU A 1 90 ? -1.777 4.454 21.870 1.00 90.38 90 GLU A N 1
ATOM 695 C CA . GLU A 1 90 ? -3.121 4.468 22.454 1.00 90.38 90 GLU A CA 1
ATOM 696 C C . GLU A 1 90 ? -3.979 3.313 21.926 1.00 90.38 90 GLU A C 1
ATOM 698 O O . GLU A 1 90 ? -4.554 2.571 22.722 1.00 90.38 90 GLU A O 1
ATOM 703 N N . GLN A 1 91 ? -3.985 3.071 20.610 1.00 90.25 91 GLN A N 1
ATOM 704 C CA . GLN A 1 91 ? -4.712 1.936 20.025 1.00 90.25 91 GLN A CA 1
ATOM 705 C C . GLN A 1 91 ? -4.216 0.589 20.583 1.00 90.25 91 GLN A C 1
ATOM 707 O O . GLN A 1 91 ? -5.006 -0.305 20.903 1.00 90.25 91 GLN A O 1
ATOM 712 N N . LEU A 1 92 ? -2.900 0.455 20.770 1.00 90.38 92 LEU A N 1
ATOM 713 C CA . LEU A 1 92 ? -2.292 -0.749 21.328 1.00 90.38 92 LEU A CA 1
ATOM 714 C C . LEU A 1 92 ? -2.700 -0.968 22.801 1.00 90.38 92 LEU A C 1
ATOM 716 O O . LEU A 1 92 ? -3.018 -2.093 23.190 1.00 90.38 92 LEU A O 1
ATOM 720 N N . LYS A 1 93 ? -2.776 0.103 23.607 1.00 89.94 93 LYS A N 1
ATOM 721 C CA . LYS A 1 93 ? -3.309 0.049 24.983 1.00 89.94 93 LYS A CA 1
ATOM 722 C C . LYS A 1 93 ? -4.791 -0.333 25.000 1.00 89.94 93 LYS A C 1
ATOM 724 O O . LYS A 1 93 ? -5.184 -1.182 25.797 1.00 89.94 93 LYS A O 1
ATOM 729 N N . MET A 1 94 ? -5.602 0.249 24.110 1.00 87.94 94 MET A N 1
ATOM 730 C CA . MET A 1 94 ? -7.030 -0.081 23.970 1.00 87.94 94 MET A CA 1
ATOM 731 C C . MET A 1 94 ? -7.255 -1.547 23.576 1.00 87.94 94 MET A C 1
ATOM 733 O O . MET A 1 94 ? -8.253 -2.142 23.971 1.00 87.94 94 MET A O 1
ATOM 737 N N . SER A 1 95 ? -6.288 -2.151 22.881 1.00 86.94 95 SER A N 1
ATOM 738 C CA . SER A 1 95 ? -6.259 -3.581 22.545 1.00 86.94 95 SER A CA 1
ATOM 739 C C . SER A 1 95 ? -5.880 -4.489 23.730 1.00 86.94 95 SER A C 1
ATOM 741 O O . SER A 1 95 ? -5.729 -5.698 23.566 1.00 86.94 95 SER A O 1
ATOM 743 N N . GLY A 1 96 ? -5.675 -3.927 24.927 1.00 87.25 96 GLY A N 1
ATOM 744 C CA . GLY A 1 96 ? -5.305 -4.660 26.139 1.00 87.25 96 GLY A CA 1
ATOM 745 C C . GLY A 1 96 ? -3.811 -4.976 26.266 1.00 87.25 96 GLY A C 1
ATOM 746 O O . GLY A 1 96 ? -3.414 -5.689 27.189 1.00 87.25 96 GLY A O 1
ATOM 747 N N . VAL A 1 97 ? -2.959 -4.456 25.374 1.00 87.81 97 VAL A N 1
ATOM 748 C CA . VAL A 1 97 ? -1.510 -4.682 25.444 1.00 87.81 97 VAL A CA 1
ATOM 749 C C . VAL A 1 97 ? -0.865 -3.732 26.448 1.00 87.81 97 VAL A C 1
ATOM 751 O O . VAL A 1 97 ? -0.958 -2.510 26.343 1.00 87.81 97 VAL A O 1
ATOM 754 N N . GLN A 1 98 ? -0.119 -4.300 27.397 1.00 86.19 98 GLN A N 1
ATOM 755 C CA . GLN A 1 98 ? 0.727 -3.526 28.297 1.00 86.19 98 GLN A CA 1
ATOM 756 C C . GLN A 1 98 ? 2.025 -3.118 27.587 1.00 86.19 98 GLN A C 1
ATOM 758 O O . GLN A 1 98 ? 2.894 -3.951 27.310 1.00 86.19 98 GLN A O 1
ATOM 763 N N . LEU A 1 99 ? 2.174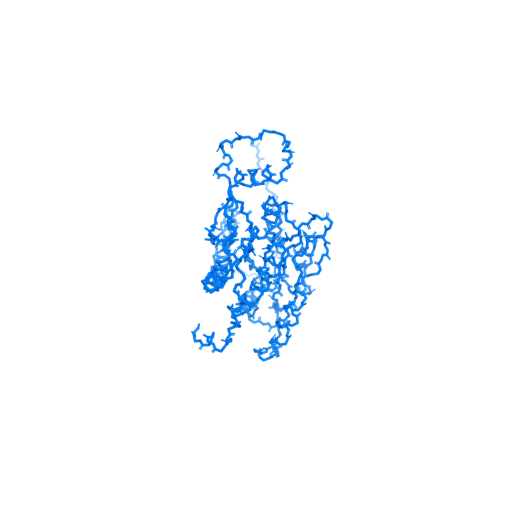 -1.821 27.314 1.00 84.31 99 LEU A N 1
ATOM 764 C CA . LEU A 1 99 ? 3.392 -1.275 26.715 1.00 84.31 99 LEU A CA 1
ATOM 765 C C . LEU A 1 99 ? 4.599 -1.434 27.652 1.00 84.31 99 LEU A C 1
ATOM 767 O O . LEU A 1 99 ? 4.480 -1.417 28.876 1.00 84.31 99 LEU A O 1
ATOM 771 N N . ARG A 1 100 ? 5.798 -1.539 27.078 1.00 83.19 100 ARG A N 1
ATOM 772 C CA . ARG A 1 100 ? 7.067 -1.518 27.825 1.00 83.19 100 ARG A CA 1
ATOM 773 C C . ARG A 1 100 ? 7.763 -0.172 27.600 1.00 83.19 100 ARG A C 1
ATOM 775 O O . ARG A 1 100 ? 7.791 0.303 26.470 1.00 83.19 100 ARG A O 1
ATOM 782 N N . GLY A 1 101 ? 8.369 0.409 28.638 1.00 75.44 101 GLY A N 1
ATOM 783 C CA . GLY A 1 101 ? 9.082 1.697 28.548 1.00 75.44 101 GLY A CA 1
ATOM 784 C C . GLY A 1 101 ? 8.212 2.913 28.891 1.00 75.44 101 GLY A C 1
ATOM 785 O O . GLY A 1 101 ? 7.192 2.754 29.548 1.00 75.44 101 GLY A O 1
ATOM 786 N N . VAL A 1 102 ? 8.636 4.123 28.499 1.00 61.09 102 VAL A N 1
ATOM 787 C CA . VAL A 1 102 ? 7.900 5.382 28.757 1.00 61.09 102 VAL A CA 1
ATOM 788 C C . VAL A 1 102 ? 6.612 5.394 27.929 1.00 61.09 102 VAL A C 1
ATOM 790 O O . VAL A 1 102 ? 6.669 5.289 26.705 1.00 61.09 102 VAL A O 1
ATOM 793 N N . GLN A 1 103 ? 5.463 5.473 28.604 1.00 64.31 103 GLN A N 1
ATOM 794 C CA . GLN A 1 103 ? 4.162 5.117 28.020 1.00 64.31 103 GLN A CA 1
ATOM 795 C C . GLN A 1 103 ? 3.341 6.309 27.516 1.00 64.31 103 GLN A C 1
ATOM 797 O O . GLN A 1 103 ? 2.375 6.075 26.798 1.00 64.31 103 GLN A O 1
ATOM 802 N N . ASP A 1 104 ? 3.744 7.546 27.832 1.00 65.62 104 ASP A N 1
ATOM 803 C CA . ASP A 1 104 ? 2.960 8.768 27.592 1.00 65.62 104 ASP A CA 1
ATOM 804 C C . ASP A 1 104 ? 3.872 9.981 27.350 1.00 65.62 104 ASP A C 1
ATOM 806 O O . ASP A 1 104 ? 3.850 10.974 28.078 1.00 65.62 104 ASP A O 1
ATOM 810 N N . ASP A 1 105 ? 4.740 9.884 26.343 1.00 82.00 105 ASP A N 1
ATOM 811 C CA . ASP A 1 105 ? 5.529 11.036 25.912 1.00 82.00 105 ASP A CA 1
ATOM 812 C C . ASP A 1 105 ? 4.730 11.858 24.893 1.00 82.00 105 ASP A C 1
ATOM 814 O O . ASP A 1 105 ? 4.563 11.463 23.739 1.00 82.00 105 ASP A O 1
ATOM 818 N N . GLU A 1 106 ? 4.256 13.032 25.307 1.00 86.00 106 GLU A N 1
ATOM 819 C CA . GLU A 1 106 ? 3.581 14.010 24.443 1.00 86.00 106 GLU A CA 1
ATOM 820 C C . GLU A 1 106 ? 4.408 14.385 23.196 1.00 86.00 106 GLU A C 1
ATOM 822 O O . GLU A 1 106 ? 3.851 14.773 22.163 1.00 86.00 106 GLU A O 1
ATOM 827 N N . LEU A 1 107 ? 5.738 14.227 23.230 1.00 89.00 107 LEU A N 1
ATOM 828 C CA . LEU A 1 107 ? 6.596 14.411 22.058 1.00 89.00 107 LEU A CA 1
ATOM 829 C C . LEU A 1 107 ? 6.283 13.410 20.936 1.00 89.00 107 LEU A C 1
ATOM 831 O O . LEU A 1 107 ? 6.491 13.743 19.764 1.00 89.00 107 LEU A O 1
ATOM 835 N N . ASN A 1 108 ? 5.712 12.242 21.246 1.00 90.81 108 ASN A N 1
ATOM 836 C CA . ASN A 1 108 ? 5.338 11.230 20.255 1.00 90.81 108 ASN A CA 1
ATOM 837 C C . ASN A 1 108 ? 4.231 11.706 19.305 1.00 90.81 108 ASN A C 1
ATOM 839 O O . ASN A 1 108 ? 4.149 11.205 18.186 1.00 90.81 108 ASN A O 1
ATOM 843 N N . LYS A 1 109 ? 3.461 12.745 19.661 1.00 93.19 109 LYS A N 1
ATOM 844 C CA . LYS A 1 109 ? 2.491 13.392 18.752 1.00 93.19 109 LYS A CA 1
ATOM 845 C C . LYS A 1 109 ? 3.162 14.071 17.546 1.00 93.19 109 LYS A C 1
ATOM 847 O O . LYS A 1 109 ? 2.517 14.371 16.537 1.00 93.19 109 LYS A O 1
ATOM 852 N N . LYS A 1 110 ? 4.476 14.325 17.617 1.00 93.12 110 LYS A N 1
ATOM 853 C CA . LYS A 1 110 ? 5.270 14.911 16.521 1.00 93.12 110 LYS A CA 1
ATOM 854 C C . LYS A 1 110 ? 5.836 13.862 15.562 1.00 93.12 110 LYS A C 1
ATOM 856 O O . LYS A 1 110 ? 6.216 14.216 14.447 1.00 93.12 110 LYS A O 1
ATOM 861 N N . VAL A 1 111 ? 5.882 12.597 15.973 1.00 91.94 111 VAL A N 1
ATOM 862 C CA . VAL A 1 111 ? 6.393 11.479 15.173 1.00 91.94 111 VAL A CA 1
ATOM 863 C C . VAL A 1 111 ? 5.208 10.754 14.560 1.00 91.94 111 VAL A C 1
ATOM 865 O O . VAL A 1 111 ? 4.255 10.439 15.260 1.00 91.94 111 VAL A O 1
ATOM 868 N N . SER A 1 112 ? 5.227 10.503 13.254 1.00 93.56 112 SER A N 1
ATOM 869 C CA . SER A 1 112 ? 4.074 9.910 12.576 1.00 93.56 112 SER A CA 1
ATOM 870 C C . SER A 1 112 ? 4.446 9.077 11.369 1.00 93.56 112 SER A C 1
ATOM 872 O O . SER A 1 112 ? 5.426 9.372 10.681 1.00 93.56 112 SER A O 1
ATOM 874 N N . MET A 1 113 ? 3.581 8.123 11.058 1.00 94.69 113 MET A N 1
ATOM 875 C CA . MET A 1 113 ? 3.485 7.537 9.731 1.00 94.69 113 MET A CA 1
ATOM 876 C C . MET A 1 113 ? 2.449 8.286 8.889 1.00 94.69 113 MET A C 1
ATOM 878 O O . MET A 1 113 ? 1.513 8.895 9.414 1.00 94.69 113 MET A O 1
ATOM 882 N N . ARG A 1 114 ? 2.670 8.272 7.576 1.00 95.06 114 ARG A N 1
ATOM 883 C CA . ARG A 1 114 ? 1.783 8.824 6.552 1.00 95.06 114 ARG A CA 1
ATOM 884 C C . ARG A 1 114 ? 1.744 7.813 5.407 1.00 95.06 114 ARG A C 1
ATOM 886 O O . ARG A 1 114 ? 2.626 7.886 4.558 1.00 95.06 114 ARG A O 1
ATOM 893 N N . PRO A 1 115 ? 0.856 6.810 5.476 1.00 95.38 115 PRO A N 1
ATOM 894 C CA . PRO A 1 115 ? 0.622 5.917 4.349 1.00 95.38 115 PRO A CA 1
ATOM 895 C C . PRO A 1 115 ? 0.109 6.740 3.166 1.00 95.38 115 PRO A C 1
ATOM 897 O O . PRO A 1 115 ? -0.730 7.619 3.371 1.00 95.38 115 PRO A O 1
ATOM 900 N N . ASP A 1 116 ? 0.621 6.482 1.964 1.00 95.62 116 ASP A N 1
ATOM 901 C CA . ASP A 1 116 ? 0.337 7.300 0.775 1.00 95.62 116 ASP A CA 1
ATOM 902 C C . ASP A 1 116 ? -1.174 7.329 0.448 1.00 95.62 116 ASP A C 1
ATOM 904 O O . ASP A 1 116 ? -1.728 8.382 0.153 1.00 95.62 116 ASP A O 1
ATOM 908 N N . GLY A 1 117 ? -1.876 6.202 0.622 1.00 96.56 117 GLY A N 1
ATOM 909 C CA . GLY A 1 117 ? -3.335 6.088 0.472 1.00 96.56 117 GLY A CA 1
ATOM 910 C C . GLY A 1 117 ? -4.134 6.397 1.744 1.00 96.56 117 GLY A C 1
ATOM 911 O O . GLY A 1 117 ? -5.358 6.286 1.754 1.00 96.56 117 GLY A O 1
ATOM 912 N N . GLY A 1 118 ? -3.464 6.771 2.836 1.00 97.69 118 GLY A N 1
ATOM 913 C CA . GLY A 1 118 ? -4.082 7.008 4.138 1.00 97.69 118 GLY A CA 1
ATOM 914 C C . GLY A 1 118 ? -4.654 5.749 4.799 1.00 97.69 118 GLY A C 1
ATOM 915 O O . GLY A 1 118 ? -4.284 4.619 4.482 1.00 97.69 118 GLY A O 1
ATOM 916 N N . ILE A 1 119 ? -5.532 5.975 5.775 1.00 98.56 119 ILE A N 1
ATOM 917 C CA . ILE A 1 119 ? -6.187 4.958 6.597 1.00 98.56 119 ILE A CA 1
ATOM 918 C C . ILE A 1 119 ? -7.689 5.228 6.597 1.00 98.56 119 ILE A C 1
ATOM 920 O O . ILE A 1 119 ? -8.119 6.330 6.956 1.00 98.56 119 ILE A O 1
ATOM 924 N N . ILE A 1 120 ? -8.475 4.219 6.234 1.00 98.81 120 ILE A N 1
ATOM 925 C CA . ILE A 1 120 ? -9.932 4.217 6.369 1.00 98.81 120 ILE A CA 1
ATOM 926 C C . ILE A 1 120 ? -10.286 3.463 7.649 1.00 98.81 120 ILE A C 1
ATOM 928 O O . ILE A 1 120 ? -9.826 2.341 7.862 1.00 98.81 120 ILE A O 1
ATOM 932 N N . TRP A 1 121 ? -11.118 4.073 8.486 1.00 98.44 121 TRP A N 1
ATOM 933 C CA . TRP A 1 121 ? -11.560 3.530 9.764 1.00 98.44 121 TRP A CA 1
ATOM 934 C C . TRP A 1 121 ? -13.062 3.271 9.758 1.00 98.44 121 TRP A C 1
ATOM 936 O O . TRP A 1 121 ? -13.835 4.125 9.323 1.00 98.44 121 TRP A O 1
ATOM 946 N N . ALA A 1 122 ? -13.466 2.144 10.334 1.00 98.19 122 ALA A N 1
ATOM 947 C CA . ALA A 1 122 ? -14.813 1.918 10.828 1.00 98.19 122 ALA A CA 1
ATOM 948 C C . ALA A 1 122 ? -14.868 2.277 12.318 1.00 98.19 122 ALA A C 1
ATOM 950 O O . ALA A 1 122 ? -14.127 1.716 13.126 1.00 98.19 122 ALA A O 1
ATOM 951 N N . VAL A 1 123 ? -15.741 3.212 12.682 1.00 96.94 123 VAL A N 1
ATOM 952 C CA . VAL A 1 123 ? -15.954 3.664 14.060 1.00 96.94 123 VAL A CA 1
ATOM 953 C C . VAL A 1 123 ? -17.313 3.171 14.533 1.00 96.94 123 VAL A C 1
ATOM 955 O O . VAL A 1 123 ? -18.354 3.627 14.057 1.00 96.94 123 VAL A O 1
ATOM 958 N N . LEU A 1 124 ? -17.305 2.215 15.459 1.00 95.06 124 LEU A N 1
ATOM 959 C CA . LEU A 1 124 ? -18.524 1.664 16.042 1.00 95.06 124 LEU A CA 1
ATOM 960 C C . LEU A 1 124 ? -19.199 2.668 16.982 1.00 95.06 124 LEU A C 1
ATOM 962 O O . LEU A 1 124 ? -18.591 3.642 17.431 1.00 95.06 124 LEU A O 1
ATOM 966 N N . LYS A 1 125 ? -20.458 2.399 17.345 1.00 92.38 125 LYS A N 1
ATOM 967 C CA . LYS A 1 125 ? -21.227 3.235 18.284 1.00 92.38 125 LYS A CA 1
ATOM 968 C C . LYS A 1 125 ? -20.579 3.320 19.667 1.00 92.38 125 LYS A C 1
ATOM 970 O O . LYS A 1 125 ? -20.703 4.352 20.321 1.00 92.38 125 LYS A O 1
ATOM 975 N N . SER A 1 126 ? -19.872 2.275 20.098 1.00 90.69 126 SER A N 1
ATOM 976 C CA . SER A 1 126 ? -19.059 2.291 21.321 1.00 90.69 126 SER A CA 1
ATOM 977 C C . SER A 1 126 ? -17.875 3.264 21.275 1.00 90.69 126 SER A C 1
ATOM 979 O O . SER A 1 126 ? -17.270 3.539 22.309 1.00 90.69 126 SER A O 1
ATOM 981 N N . GLY A 1 127 ? -17.526 3.779 20.093 1.00 90.56 127 GLY A N 1
ATOM 982 C CA . GLY A 1 127 ? -16.316 4.558 19.842 1.00 90.56 127 GLY A CA 1
ATOM 983 C C . GLY A 1 127 ? -15.098 3.700 19.492 1.00 90.56 127 GLY A C 1
ATOM 984 O O . GLY A 1 127 ? -14.036 4.254 19.204 1.00 90.56 127 GLY A O 1
ATOM 985 N N . LYS A 1 128 ? -15.227 2.365 19.487 1.00 91.19 128 LYS A N 1
ATOM 986 C CA . LYS A 1 128 ? -14.152 1.469 19.053 1.00 91.19 128 LYS A CA 1
ATOM 987 C C . LYS A 1 128 ? -13.866 1.662 17.562 1.00 91.19 128 LYS A C 1
ATOM 989 O O . LYS A 1 128 ? -14.791 1.692 16.750 1.00 91.19 128 LYS A O 1
ATOM 994 N N . LYS A 1 129 ? -12.584 1.788 17.211 1.00 94.06 129 LYS A N 1
ATOM 995 C CA . LYS A 1 129 ? -12.123 2.003 15.835 1.00 94.06 129 LYS A CA 1
ATOM 996 C C . LYS A 1 129 ? -11.411 0.772 15.298 1.00 94.06 129 LYS A C 1
ATOM 998 O O . LYS A 1 129 ? -10.519 0.252 15.965 1.00 94.06 129 LYS A O 1
ATOM 1003 N N . TYR A 1 130 ? -11.760 0.386 14.077 1.00 96.69 130 TYR A N 1
ATOM 1004 C CA . TYR A 1 130 ? -11.078 -0.649 13.309 1.00 96.69 130 TYR A CA 1
ATOM 1005 C C . TYR A 1 130 ? -10.562 -0.051 11.998 1.00 96.69 130 TYR A C 1
ATOM 1007 O O . TYR A 1 130 ? -11.367 0.500 11.241 1.00 96.69 130 TYR A O 1
ATOM 1015 N N . PRO A 1 131 ? -9.257 -0.118 11.694 1.00 97.88 131 PRO A N 1
ATOM 1016 C CA . PRO A 1 131 ? -8.792 0.172 10.346 1.00 97.88 131 PRO A CA 1
ATOM 1017 C C . PRO A 1 131 ? -9.381 -0.879 9.398 1.00 97.88 131 PRO A C 1
ATOM 1019 O O . PRO A 1 131 ? -9.308 -2.067 9.684 1.00 97.88 131 PRO A O 1
ATOM 1022 N N . VAL A 1 132 ? -9.974 -0.460 8.282 1.00 98.56 132 VAL A N 1
ATOM 1023 C CA . VAL A 1 132 ? -10.488 -1.379 7.244 1.00 98.56 132 VAL A CA 1
ATOM 1024 C C . VAL A 1 132 ? -9.636 -1.376 5.980 1.00 98.56 132 VAL A C 1
ATOM 1026 O O . VAL A 1 132 ? -9.751 -2.275 5.157 1.00 98.56 132 VAL A O 1
ATOM 1029 N N . PHE A 1 133 ? -8.784 -0.361 5.825 1.00 98.81 133 PHE A N 1
ATOM 1030 C CA . PHE A 1 133 ? -7.847 -0.220 4.718 1.00 98.81 133 PHE A CA 1
ATOM 1031 C C . PHE A 1 133 ? -6.716 0.734 5.109 1.00 98.81 133 PHE A C 1
ATOM 1033 O O . PHE A 1 133 ? -6.973 1.804 5.668 1.00 98.81 133 PHE A O 1
ATOM 1040 N N . ILE A 1 134 ? -5.476 0.368 4.791 1.00 98.69 134 ILE A N 1
ATOM 1041 C CA . ILE A 1 134 ? -4.286 1.213 4.911 1.00 98.69 134 ILE A CA 1
ATOM 1042 C C . ILE A 1 134 ? -3.497 1.091 3.606 1.00 98.69 134 ILE A C 1
ATOM 1044 O O . ILE A 1 134 ? -2.991 0.014 3.305 1.00 98.69 134 ILE A O 1
ATOM 1048 N N . GLY A 1 135 ? -3.394 2.172 2.833 1.00 98.00 135 GLY A N 1
ATOM 1049 C CA . GLY A 1 135 ? -2.785 2.142 1.497 1.00 98.00 135 GLY A CA 1
ATOM 1050 C C . GLY A 1 135 ? -1.379 2.735 1.450 1.00 98.00 135 GLY A C 1
ATOM 1051 O O . GLY A 1 135 ? -1.136 3.815 1.985 1.00 98.00 135 GLY A O 1
ATOM 1052 N N . GLU A 1 136 ? -0.461 2.073 0.753 1.00 97.62 136 GLU A N 1
ATOM 1053 C CA . GLU A 1 136 ? 0.904 2.540 0.494 1.00 97.62 136 GLU A CA 1
ATOM 1054 C C . GLU A 1 136 ? 1.265 2.319 -0.985 1.00 97.62 136 GLU A C 1
ATOM 1056 O O . GLU A 1 136 ? 0.932 1.279 -1.557 1.00 97.62 136 GLU A O 1
ATOM 1061 N N . ASP A 1 137 ? 1.988 3.262 -1.593 1.00 96.75 137 ASP A N 1
ATOM 1062 C CA . ASP A 1 137 ? 2.463 3.158 -2.976 1.00 96.75 137 ASP A CA 1
ATOM 1063 C C . ASP A 1 137 ? 3.990 3.225 -3.047 1.00 96.75 137 ASP A C 1
ATOM 1065 O O . ASP A 1 137 ? 4.648 3.992 -2.335 1.00 96.75 137 ASP A O 1
ATOM 1069 N N . LYS A 1 138 ? 4.600 2.373 -3.872 1.00 95.81 138 LYS A N 1
ATOM 1070 C CA . LYS A 1 138 ? 6.058 2.274 -3.979 1.00 95.81 138 LYS A CA 1
ATOM 1071 C C . LYS A 1 138 ? 6.498 2.036 -5.416 1.00 95.81 138 LYS A C 1
ATOM 1073 O O . LYS A 1 138 ? 6.403 0.930 -5.940 1.00 95.81 138 LYS A O 1
ATOM 1078 N N . VAL A 1 139 ? 7.126 3.049 -6.005 1.00 95.44 139 VAL A N 1
ATOM 1079 C CA . VAL A 1 139 ? 7.802 2.931 -7.301 1.00 95.44 139 VAL A CA 1
ATOM 1080 C C . VAL A 1 139 ? 9.301 2.711 -7.104 1.00 95.44 139 VAL A C 1
ATOM 1082 O O . VAL A 1 139 ? 9.945 3.421 -6.325 1.00 95.44 139 VAL A O 1
ATOM 1085 N N . GLN A 1 140 ? 9.884 1.731 -7.800 1.00 94.62 140 GLN A N 1
ATOM 1086 C CA . GLN A 1 140 ? 11.333 1.531 -7.799 1.00 94.62 140 GLN A CA 1
ATOM 1087 C C . GLN A 1 140 ? 11.869 1.000 -9.135 1.00 94.62 140 GLN A C 1
ATOM 1089 O O . GLN A 1 140 ? 11.355 0.044 -9.717 1.00 94.62 140 GLN A O 1
ATOM 1094 N N . GLY A 1 141 ? 12.989 1.586 -9.557 1.00 93.94 141 GLY A N 1
ATOM 1095 C CA . GLY A 1 141 ? 13.757 1.187 -10.731 1.00 93.94 141 GLY A CA 1
ATOM 1096 C C . GLY A 1 141 ? 13.780 2.275 -11.798 1.00 93.94 141 GLY A C 1
ATOM 1097 O O . GLY A 1 141 ? 12.774 2.917 -12.063 1.00 93.94 141 GLY A O 1
ATOM 1098 N N . THR A 1 142 ? 14.963 2.501 -12.369 1.00 94.50 142 THR A N 1
ATOM 1099 C CA . THR A 1 142 ? 15.199 3.509 -13.422 1.00 94.50 142 THR A CA 1
ATOM 1100 C C . THR A 1 142 ? 16.067 2.973 -14.559 1.00 94.50 142 THR A C 1
ATOM 1102 O O . THR A 1 142 ? 16.494 3.717 -15.441 1.00 94.50 142 THR A O 1
ATOM 1105 N N . ASN A 1 143 ? 16.401 1.678 -14.538 1.00 95.44 143 ASN A N 1
ATOM 1106 C CA . ASN A 1 143 ? 17.288 1.068 -15.531 1.00 95.44 143 ASN A CA 1
ATOM 1107 C C . ASN A 1 143 ? 16.668 1.037 -16.939 1.00 95.44 143 ASN A C 1
ATOM 1109 O O . ASN A 1 143 ? 17.394 1.060 -17.933 1.00 95.44 143 ASN A O 1
ATOM 1113 N N . ASP A 1 144 ? 15.343 1.035 -17.011 1.00 95.38 144 ASP A N 1
ATOM 1114 C CA . ASP A 1 144 ? 14.518 1.244 -18.199 1.00 95.38 144 ASP A CA 1
ATOM 1115 C C . ASP A 1 144 ? 14.745 2.624 -18.837 1.00 95.38 144 ASP A C 1
ATOM 1117 O O . ASP A 1 144 ? 15.101 2.685 -20.020 1.00 95.38 144 ASP A O 1
ATOM 1121 N N . SER A 1 145 ? 14.631 3.705 -18.057 1.00 93.75 145 SER A N 1
ATOM 1122 C CA . SER A 1 145 ? 14.905 5.089 -18.483 1.00 93.75 145 SER A CA 1
ATOM 1123 C C . SER A 1 145 ? 16.367 5.273 -18.856 1.00 93.75 145 SER A C 1
ATOM 1125 O O . SER A 1 145 ? 16.692 5.788 -19.922 1.00 93.75 145 SER A O 1
ATOM 1127 N N . ARG A 1 146 ? 17.282 4.750 -18.032 1.00 94.19 146 ARG A N 1
ATOM 1128 C CA . ARG A 1 146 ? 18.724 4.808 -18.304 1.00 94.19 146 ARG A CA 1
ATOM 1129 C C . ARG A 1 146 ? 19.074 4.175 -19.642 1.00 94.19 146 ARG A C 1
ATOM 1131 O O . ARG A 1 146 ? 19.865 4.740 -20.390 1.00 94.19 146 ARG A O 1
ATOM 1138 N N . ARG A 1 147 ? 18.485 3.021 -19.964 1.00 94.88 147 ARG A N 1
ATOM 1139 C CA . ARG A 1 147 ? 18.677 2.374 -21.266 1.00 94.88 147 ARG A CA 1
ATOM 1140 C C . ARG A 1 147 ? 18.152 3.250 -22.406 1.00 94.88 147 ARG A C 1
ATOM 1142 O O . ARG A 1 147 ? 18.837 3.351 -23.419 1.00 94.88 147 ARG A O 1
ATOM 1149 N N . GLN A 1 148 ? 16.983 3.880 -22.257 1.00 92.00 148 GLN A N 1
ATOM 1150 C CA . GLN A 1 148 ? 16.446 4.810 -23.265 1.00 92.00 148 GLN A CA 1
ATOM 1151 C C . GLN A 1 148 ? 17.379 6.012 -23.492 1.00 92.00 148 GLN A C 1
ATOM 1153 O O . GLN A 1 148 ? 17.557 6.450 -24.624 1.00 92.00 148 GLN A O 1
ATOM 1158 N N . GLU A 1 149 ? 18.043 6.483 -22.437 1.00 92.69 149 GLU A N 1
ATOM 1159 C CA . GLU A 1 149 ? 19.057 7.545 -22.480 1.00 92.69 149 GLU A CA 1
ATOM 1160 C C . GLU A 1 149 ? 20.443 7.068 -22.970 1.00 92.69 149 GLU A C 1
ATOM 1162 O O . GLU A 1 149 ? 21.385 7.858 -23.044 1.00 92.69 149 GLU A O 1
ATOM 1167 N N . GLY A 1 150 ? 20.612 5.777 -23.280 1.00 94.75 150 GLY A N 1
ATOM 1168 C CA . GLY A 1 150 ? 21.899 5.194 -23.680 1.00 94.75 150 GLY A CA 1
ATOM 1169 C C . GLY A 1 150 ? 22.922 5.076 -22.541 1.00 94.75 150 GLY A C 1
ATOM 1170 O O . GLY A 1 150 ? 24.119 4.917 -22.788 1.00 94.75 150 GLY A O 1
ATOM 1171 N N . LEU A 1 151 ? 22.478 5.159 -21.285 1.00 92.62 151 LEU A N 1
ATOM 1172 C CA . LEU A 1 151 ? 23.312 5.020 -20.096 1.00 92.62 151 LEU A CA 1
ATOM 1173 C C . LEU A 1 151 ? 23.470 3.552 -19.679 1.00 92.62 151 LEU A C 1
ATOM 1175 O O . LEU A 1 151 ? 22.605 2.704 -19.890 1.00 92.62 151 LEU A O 1
ATOM 1179 N N . SER A 1 152 ? 24.583 3.253 -19.008 1.00 93.56 152 SER A N 1
ATOM 1180 C CA . SER A 1 152 ? 24.833 1.921 -18.455 1.00 93.56 152 SER A CA 1
ATOM 1181 C C . SER A 1 152 ? 23.863 1.566 -17.324 1.00 93.56 152 SER A C 1
ATOM 1183 O O . SER A 1 152 ? 23.457 2.427 -16.535 1.00 93.56 152 SER A O 1
ATOM 1185 N N . ARG A 1 153 ? 23.550 0.272 -17.199 1.00 94.06 153 ARG A N 1
ATOM 1186 C CA . ARG A 1 153 ? 22.758 -0.283 -16.093 1.00 94.06 153 ARG A CA 1
ATOM 1187 C C . ARG A 1 153 ? 23.404 0.017 -14.733 1.00 94.06 153 ARG A C 1
ATOM 1189 O O . ARG A 1 153 ? 24.623 -0.061 -14.582 1.00 94.06 153 ARG A O 1
ATOM 1196 N N . GLN A 1 154 ? 22.576 0.324 -13.744 1.00 92.31 154 GLN A N 1
ATOM 1197 C CA . GLN A 1 154 ? 22.931 0.502 -12.338 1.00 92.31 154 GLN A CA 1
ATOM 1198 C C . GLN A 1 154 ? 22.440 -0.673 -11.485 1.00 92.31 154 GLN A C 1
ATOM 1200 O O . GLN A 1 154 ? 21.509 -1.388 -11.854 1.00 92.31 154 GLN A O 1
ATOM 1205 N N . ALA A 1 155 ? 23.080 -0.869 -10.332 1.00 91.88 155 ALA A N 1
ATOM 1206 C CA . ALA A 1 155 ? 22.615 -1.822 -9.332 1.00 91.88 155 ALA A CA 1
ATOM 1207 C C . ALA A 1 155 ? 21.285 -1.360 -8.710 1.00 91.88 155 ALA A C 1
ATOM 1209 O O . ALA A 1 155 ? 21.070 -0.162 -8.529 1.00 91.88 155 ALA A O 1
ATOM 1210 N N . THR A 1 156 ? 20.426 -2.316 -8.357 1.00 92.88 156 THR A N 1
ATOM 1211 C CA . THR A 1 156 ? 19.127 -2.062 -7.720 1.00 92.88 156 THR A CA 1
ATOM 1212 C C . THR A 1 156 ? 19.306 -1.545 -6.289 1.00 92.88 156 THR A C 1
ATOM 1214 O O . THR A 1 156 ? 20.085 -2.115 -5.516 1.00 92.88 156 THR A O 1
ATOM 1217 N N . GLY A 1 157 ? 18.579 -0.488 -5.924 1.00 89.31 157 GLY A N 1
ATOM 1218 C CA . GLY A 1 157 ? 18.629 0.119 -4.589 1.00 89.31 157 GLY A CA 1
ATOM 1219 C C . GLY A 1 157 ? 17.824 -0.646 -3.532 1.00 89.31 157 GLY A C 1
ATOM 1220 O O . GLY A 1 157 ? 17.135 -1.614 -3.834 1.00 89.31 157 GLY A O 1
ATOM 1221 N N . ASN A 1 158 ? 17.880 -0.196 -2.278 1.00 92.00 158 ASN A N 1
ATOM 1222 C CA . ASN A 1 158 ? 17.195 -0.834 -1.146 1.00 92.00 158 ASN A CA 1
ATOM 1223 C C . ASN A 1 158 ? 16.047 0.011 -0.556 1.00 92.00 158 ASN A C 1
ATOM 1225 O O . ASN A 1 158 ? 15.623 -0.207 0.576 1.00 92.00 158 ASN A O 1
ATOM 1229 N N . ALA A 1 159 ? 15.542 0.995 -1.305 1.00 89.94 159 ALA A N 1
ATOM 1230 C CA . ALA A 1 159 ? 14.575 1.970 -0.800 1.00 89.94 159 ALA A CA 1
ATOM 1231 C C . ALA A 1 159 ? 13.251 1.335 -0.339 1.00 89.94 159 ALA A C 1
ATOM 1233 O O . ALA A 1 159 ? 12.641 1.849 0.607 1.00 89.94 159 ALA A O 1
ATOM 1234 N N . ILE A 1 160 ? 12.850 0.218 -0.958 1.00 94.25 160 ILE A N 1
ATOM 1235 C CA . ILE A 1 160 ? 11.652 -0.545 -0.594 1.00 94.25 160 ILE A CA 1
ATOM 1236 C C . ILE A 1 160 ? 11.660 -1.046 0.858 1.00 94.25 160 ILE A C 1
ATOM 1238 O O . ILE A 1 160 ? 10.605 -1.147 1.475 1.00 94.25 160 ILE A O 1
ATOM 1242 N N . GLU A 1 161 ? 12.836 -1.284 1.452 1.00 93.88 161 GLU A N 1
ATOM 1243 C CA . GLU A 1 161 ? 12.972 -1.799 2.827 1.00 93.88 161 GLU A CA 1
ATOM 1244 C C . GLU A 1 161 ? 12.367 -0.844 3.869 1.00 93.88 161 GLU A C 1
ATOM 1246 O O . GLU A 1 161 ? 11.994 -1.260 4.964 1.00 93.88 161 GLU A O 1
ATOM 1251 N N . ARG A 1 162 ? 12.186 0.439 3.521 1.00 92.25 162 ARG A N 1
ATOM 1252 C CA . ARG A 1 162 ? 11.519 1.422 4.387 1.00 92.25 162 ARG A CA 1
ATOM 1253 C C . ARG A 1 162 ? 10.031 1.135 4.601 1.00 92.25 162 ARG A C 1
ATOM 1255 O O . ARG A 1 162 ? 9.495 1.602 5.607 1.00 92.25 162 ARG A O 1
ATOM 1262 N N . ALA A 1 163 ? 9.384 0.368 3.720 1.00 93.56 163 ALA A N 1
ATOM 1263 C CA . ALA A 1 163 ? 7.990 -0.043 3.890 1.00 93.56 163 ALA A CA 1
ATOM 1264 C C . ALA A 1 163 ? 7.795 -0.884 5.165 1.00 93.56 163 ALA A C 1
ATOM 1266 O O . ALA A 1 163 ? 6.800 -0.710 5.865 1.00 93.56 163 ALA A O 1
ATOM 1267 N N . ALA A 1 164 ? 8.799 -1.681 5.560 1.00 94.25 164 ALA A N 1
ATOM 1268 C CA . ALA A 1 164 ? 8.758 -2.499 6.776 1.00 94.25 164 ALA A CA 1
ATOM 1269 C C . ALA A 1 164 ? 8.454 -1.680 8.044 1.00 94.25 164 ALA A C 1
ATOM 1271 O O . ALA A 1 164 ? 7.763 -2.146 8.947 1.00 94.25 164 ALA A O 1
ATOM 1272 N N . LYS A 1 165 ? 8.925 -0.427 8.109 1.00 93.19 165 LYS A N 1
ATOM 1273 C CA . LYS A 1 165 ? 8.645 0.476 9.233 1.00 93.19 165 LYS A CA 1
ATOM 1274 C C . LYS A 1 165 ? 7.157 0.855 9.301 1.00 93.19 165 LYS A C 1
ATOM 1276 O O . LYS A 1 165 ? 6.608 0.896 10.398 1.00 93.19 165 LYS A O 1
ATOM 1281 N N . ASN A 1 166 ? 6.507 1.129 8.165 1.00 94.25 166 ASN A N 1
ATOM 1282 C CA . ASN A 1 166 ? 5.073 1.452 8.138 1.00 94.25 166 ASN A CA 1
ATOM 1283 C C . ASN A 1 166 ? 4.205 0.199 8.361 1.00 94.25 166 ASN A C 1
ATOM 1285 O O . ASN A 1 166 ? 3.204 0.304 9.066 1.00 94.25 166 ASN A O 1
ATOM 1289 N N . ILE A 1 167 ? 4.626 -0.979 7.873 1.00 95.81 167 ILE A N 1
ATOM 1290 C CA . ILE A 1 167 ? 3.985 -2.269 8.196 1.00 95.81 167 ILE A CA 1
ATOM 1291 C C . ILE A 1 167 ? 3.955 -2.465 9.717 1.00 95.81 167 ILE A C 1
ATOM 1293 O O . ILE A 1 167 ? 2.883 -2.592 10.303 1.00 95.81 167 ILE A O 1
ATOM 1297 N N . ARG A 1 168 ? 5.117 -2.382 10.385 1.00 94.38 168 ARG A N 1
ATOM 1298 C CA . ARG A 1 168 ? 5.201 -2.543 11.849 1.00 94.38 168 ARG A CA 1
ATOM 1299 C C . ARG A 1 168 ? 4.404 -1.489 12.619 1.00 94.38 168 ARG A C 1
ATOM 1301 O O . ARG A 1 168 ? 3.790 -1.811 13.630 1.00 94.38 168 ARG A O 1
ATOM 1308 N N . GLY A 1 169 ? 4.406 -0.237 12.159 1.00 93.88 169 GLY A N 1
ATOM 1309 C CA . GLY A 1 169 ? 3.589 0.820 12.766 1.00 93.88 169 GLY A CA 1
ATOM 1310 C C . GLY A 1 169 ? 2.087 0.557 12.631 1.00 93.88 169 GLY A C 1
ATOM 1311 O O . GLY A 1 169 ? 1.326 0.819 13.558 1.00 93.88 169 GLY A O 1
ATOM 1312 N N . SER A 1 170 ? 1.668 -0.014 11.503 1.00 96.62 170 SER A N 1
ATOM 1313 C CA . SER A 1 170 ? 0.269 -0.344 11.230 1.00 96.62 170 SER A CA 1
ATOM 1314 C C . SER A 1 170 ? -0.198 -1.590 11.975 1.00 96.62 170 SER A C 1
ATOM 1316 O O . SER A 1 170 ? -1.364 -1.662 12.354 1.00 96.62 170 SER A O 1
ATOM 1318 N N . GLU A 1 171 ? 0.689 -2.551 12.258 1.00 95.50 171 GLU A N 1
ATOM 1319 C CA . GLU A 1 171 ? 0.354 -3.705 13.108 1.00 95.50 171 GLU A CA 1
ATOM 1320 C C . GLU A 1 171 ? -0.122 -3.264 14.498 1.00 95.50 171 GLU A C 1
ATOM 1322 O O . GLU A 1 171 ? -1.048 -3.865 15.040 1.00 95.50 171 GLU A O 1
ATOM 1327 N N . MET A 1 172 ? 0.435 -2.171 15.037 1.00 94.81 172 MET A N 1
ATOM 1328 C CA . MET A 1 172 ? -0.023 -1.591 16.307 1.00 94.81 172 MET A CA 1
ATOM 1329 C C . MET A 1 172 ? -1.492 -1.154 16.247 1.00 94.81 172 MET A C 1
ATOM 1331 O O . MET A 1 172 ? -2.187 -1.221 17.256 1.00 94.81 172 MET A O 1
ATOM 1335 N N . LEU A 1 173 ? -1.964 -0.718 15.072 1.00 95.69 173 LEU A N 1
ATOM 1336 C CA . LEU A 1 173 ? -3.344 -0.271 14.872 1.00 95.69 173 LEU A CA 1
ATOM 1337 C C . LEU A 1 173 ? -4.340 -1.417 14.806 1.00 95.69 173 LEU A C 1
ATOM 1339 O O . LEU A 1 173 ? -5.513 -1.230 15.105 1.00 95.69 173 LEU A O 1
ATOM 1343 N N . CYS A 1 174 ? -3.860 -2.584 14.393 1.00 96.44 174 CYS A N 1
ATOM 1344 C CA . CYS A 1 174 ? -4.690 -3.744 14.126 1.00 96.44 174 CYS A CA 1
ATOM 1345 C C . CYS A 1 174 ? -4.559 -4.788 15.236 1.00 96.44 174 CYS A C 1
ATOM 1347 O O . CYS A 1 174 ? -4.933 -5.930 15.012 1.00 96.44 174 CYS A O 1
ATOM 1349 N N . GLN A 1 175 ? -3.944 -4.484 16.385 1.00 94.31 175 GLN A N 1
ATOM 1350 C CA . GLN A 1 175 ? -3.509 -5.497 17.355 1.00 94.31 175 GLN A CA 1
ATOM 1351 C C . GLN A 1 175 ? -4.634 -6.444 17.799 1.00 94.31 175 GLN A C 1
ATOM 1353 O O . GLN A 1 175 ? -4.407 -7.652 17.869 1.00 94.31 175 GLN A O 1
ATOM 1358 N N . ASP A 1 176 ? -5.819 -5.912 18.081 1.00 91.31 176 ASP A N 1
ATOM 1359 C CA . ASP A 1 176 ? -7.002 -6.656 18.521 1.00 91.31 176 ASP A CA 1
ATOM 1360 C C . ASP A 1 176 ? -7.841 -7.243 17.373 1.00 91.31 176 ASP A C 1
ATOM 1362 O O . ASP A 1 176 ? -8.886 -7.844 17.615 1.00 91.31 176 ASP A O 1
ATOM 1366 N N . MET A 1 177 ? -7.377 -7.104 16.131 1.00 95.62 177 MET A N 1
ATOM 1367 C CA . MET A 1 177 ? -8.000 -7.685 14.945 1.00 95.62 177 MET A CA 1
ATOM 1368 C C . MET A 1 177 ? -7.349 -9.016 14.567 1.00 95.62 177 MET A C 1
ATOM 1370 O O . MET A 1 177 ? -6.143 -9.218 14.757 1.00 95.62 177 MET A O 1
ATOM 1374 N N . THR A 1 178 ? -8.132 -9.906 13.954 1.00 97.00 178 THR A N 1
ATOM 1375 C CA . THR A 1 178 ? -7.622 -11.121 13.294 1.00 97.00 178 THR A CA 1
ATOM 1376 C C . THR A 1 178 ? -7.098 -10.846 11.887 1.00 97.00 178 THR A C 1
ATOM 1378 O O . THR A 1 178 ? -6.382 -11.675 11.335 1.00 97.00 178 THR A O 1
ATOM 1381 N N . THR A 1 179 ? -7.414 -9.678 11.331 1.00 98.12 179 THR A N 1
ATOM 1382 C CA . THR A 1 179 ? -7.047 -9.234 9.986 1.00 98.12 179 THR A CA 1
ATOM 1383 C C . THR A 1 179 ? -6.026 -8.096 10.019 1.00 98.12 179 THR A C 1
ATOM 1385 O O . THR A 1 179 ? -5.834 -7.432 11.044 1.00 98.12 179 THR A O 1
ATOM 1388 N N . PHE A 1 180 ? -5.322 -7.894 8.907 1.00 98.62 180 PHE A N 1
ATOM 1389 C CA . PHE A 1 180 ? -4.335 -6.836 8.723 1.00 98.62 180 PHE A CA 1
ATOM 1390 C C . PHE A 1 180 ? -4.501 -6.173 7.344 1.00 98.62 180 PHE A C 1
ATOM 1392 O O . PHE A 1 180 ? -3.862 -6.585 6.378 1.00 98.62 180 PHE A O 1
ATOM 1399 N N . PRO A 1 181 ? -5.343 -5.129 7.234 1.00 98.50 181 PRO A N 1
ATOM 1400 C CA . PRO A 1 181 ? -5.722 -4.516 5.958 1.00 98.50 181 PRO A CA 1
ATOM 1401 C C . PRO A 1 181 ? -4.674 -3.527 5.424 1.00 98.50 181 PRO A C 1
ATOM 1403 O O . PRO A 1 181 ? -5.004 -2.415 5.009 1.00 98.50 181 PRO A O 1
ATOM 1406 N N . TYR A 1 182 ? -3.394 -3.890 5.488 1.00 98.62 182 TYR A N 1
ATOM 1407 C CA . TYR A 1 182 ? -2.302 -3.057 4.996 1.00 98.62 182 TYR A CA 1
ATOM 1408 C C . TYR A 1 182 ? -1.913 -3.475 3.582 1.00 98.62 182 TYR A C 1
ATOM 1410 O O . TYR A 1 182 ? -1.468 -4.601 3.358 1.00 98.62 182 TYR A O 1
ATOM 1418 N N . VAL A 1 183 ? -2.051 -2.550 2.640 1.00 98.69 183 VAL A N 1
ATOM 1419 C CA . VAL A 1 183 ? -1.881 -2.783 1.209 1.00 98.69 183 VAL A CA 1
ATOM 1420 C C . VAL A 1 183 ? -0.673 -2.021 0.683 1.00 98.69 183 VAL A C 1
ATOM 1422 O O . VAL A 1 183 ? -0.521 -0.829 0.946 1.00 98.69 183 VAL A O 1
ATOM 1425 N N . ILE A 1 184 ? 0.166 -2.702 -0.101 1.00 98.56 184 ILE A N 1
ATOM 1426 C CA . ILE A 1 184 ? 1.265 -2.073 -0.841 1.00 98.56 184 ILE A CA 1
ATOM 1427 C C . ILE A 1 184 ? 1.056 -2.290 -2.333 1.00 98.56 184 ILE A C 1
ATOM 1429 O O . ILE A 1 184 ? 1.070 -3.428 -2.802 1.00 98.56 184 ILE A O 1
ATOM 1433 N N . PHE A 1 185 ? 0.972 -1.194 -3.079 1.00 98.69 185 PHE A N 1
ATOM 1434 C CA . PHE A 1 185 ? 1.080 -1.191 -4.531 1.00 98.69 185 PHE A CA 1
ATOM 1435 C C . PHE A 1 185 ? 2.532 -0.903 -4.914 1.00 98.69 185 PHE A C 1
ATOM 1437 O O . PHE A 1 185 ? 3.025 0.212 -4.788 1.00 98.69 185 PHE A O 1
ATOM 1444 N N . ALA A 1 186 ? 3.259 -1.933 -5.340 1.00 98.19 186 ALA A N 1
ATOM 1445 C CA . ALA A 1 186 ? 4.651 -1.822 -5.756 1.00 98.19 186 ALA A CA 1
ATOM 1446 C C . ALA A 1 186 ? 4.761 -1.904 -7.282 1.00 98.19 186 ALA A C 1
ATOM 1448 O O . ALA A 1 186 ? 4.193 -2.810 -7.897 1.00 98.19 186 ALA A O 1
ATOM 1449 N N . SER A 1 187 ? 5.489 -0.979 -7.910 1.00 97.94 187 SER A N 1
ATOM 1450 C CA . SER A 1 187 ? 5.680 -0.998 -9.362 1.00 97.94 187 SER A CA 1
ATOM 1451 C C . SER A 1 187 ? 7.066 -0.557 -9.830 1.00 97.94 187 SER A C 1
ATOM 1453 O O . SER A 1 187 ? 7.772 0.202 -9.168 1.00 97.94 187 SER A O 1
ATOM 1455 N N . GLY A 1 188 ? 7.478 -1.062 -10.993 1.00 97.44 188 GLY A N 1
ATOM 1456 C CA . GLY A 1 188 ? 8.693 -0.625 -11.685 1.00 97.44 188 GLY A CA 1
ATOM 1457 C C . GLY A 1 188 ? 9.645 -1.759 -12.048 1.00 97.44 188 GLY A C 1
ATOM 1458 O O . GLY A 1 188 ? 9.409 -2.932 -11.746 1.00 97.44 188 GLY A O 1
ATOM 1459 N N . CYS A 1 189 ? 10.726 -1.412 -12.748 1.00 97.31 189 CYS A N 1
ATOM 1460 C CA . CYS A 1 189 ? 11.587 -2.410 -13.374 1.00 97.31 189 CYS A CA 1
ATOM 1461 C C . CYS A 1 189 ? 12.477 -3.187 -12.393 1.00 97.31 189 CYS A C 1
ATOM 1463 O O . CYS A 1 189 ? 12.882 -4.311 -12.685 1.00 97.31 189 CYS A O 1
ATOM 1465 N N . ASP A 1 190 ? 12.768 -2.614 -11.219 1.00 97.31 190 ASP A N 1
ATOM 1466 C CA . ASP A 1 190 ? 13.566 -3.278 -10.179 1.00 97.31 190 ASP A CA 1
ATOM 1467 C C . ASP A 1 190 ? 12.804 -4.441 -9.521 1.00 97.31 190 ASP A C 1
ATOM 1469 O O . ASP A 1 190 ? 13.417 -5.300 -8.889 1.00 97.31 190 ASP A O 1
ATOM 1473 N N . PHE A 1 191 ? 11.476 -4.483 -9.664 1.00 97.94 191 PHE A N 1
ATOM 1474 C CA . PHE A 1 191 ? 10.626 -5.548 -9.133 1.00 97.94 191 PHE A CA 1
ATOM 1475 C C . PHE A 1 191 ? 10.480 -6.747 -10.075 1.00 97.94 191 PHE A C 1
ATOM 1477 O O . PHE A 1 191 ? 9.802 -7.716 -9.728 1.00 97.94 191 PHE A O 1
ATOM 1484 N N . HIS A 1 192 ? 11.092 -6.713 -11.262 1.00 97.94 192 HIS A N 1
ATOM 1485 C CA . HIS A 1 192 ? 11.057 -7.847 -12.180 1.00 97.94 192 HIS A CA 1
ATOM 1486 C C . HIS A 1 192 ? 11.621 -9.110 -11.506 1.00 97.94 192 HIS A C 1
ATOM 1488 O O . HIS A 1 192 ? 12.558 -9.020 -10.717 1.00 97.94 192 HIS A O 1
ATOM 1494 N N . HIS A 1 193 ? 11.089 -10.297 -11.800 1.00 96.38 193 HIS A N 1
ATOM 1495 C CA . HIS A 1 193 ? 11.459 -11.533 -11.093 1.00 96.38 193 HIS A CA 1
ATOM 1496 C C . HIS A 1 193 ? 12.940 -11.934 -11.271 1.00 96.38 193 HIS A C 1
ATOM 1498 O O . HIS A 1 193 ? 13.481 -12.722 -10.497 1.00 96.38 193 HIS A O 1
ATOM 1504 N N . THR A 1 194 ? 13.610 -11.391 -12.292 1.00 95.81 194 THR A N 1
ATOM 1505 C CA . THR A 1 194 ? 15.061 -11.540 -12.507 1.00 95.81 194 THR A CA 1
ATOM 1506 C C . THR A 1 194 ? 15.907 -10.600 -11.643 1.00 95.81 194 THR A C 1
ATOM 1508 O O . THR A 1 194 ? 17.133 -10.668 -11.687 1.00 95.81 194 THR A O 1
ATOM 1511 N N . GLU A 1 195 ? 15.274 -9.690 -10.909 1.00 95.12 195 GLU A N 1
ATOM 1512 C CA . GLU A 1 195 ? 15.891 -8.764 -9.967 1.00 95.12 195 GLU A CA 1
ATOM 1513 C C . GLU A 1 195 ? 15.635 -9.222 -8.523 1.00 95.12 195 GLU A C 1
ATOM 1515 O O . GLU A 1 195 ? 14.844 -10.123 -8.246 1.00 95.12 195 GLU A O 1
ATOM 1520 N N . THR A 1 196 ? 16.316 -8.598 -7.560 1.00 92.94 196 THR A N 1
ATOM 1521 C CA . THR A 1 196 ? 16.239 -9.035 -6.152 1.00 92.94 196 THR A CA 1
ATOM 1522 C C . THR A 1 196 ? 15.166 -8.324 -5.332 1.00 92.94 196 THR A C 1
ATOM 1524 O O . THR A 1 196 ? 14.847 -8.779 -4.237 1.00 92.94 196 THR A O 1
ATOM 1527 N N . ILE A 1 197 ? 14.620 -7.203 -5.812 1.00 96.25 197 ILE A N 1
ATOM 1528 C CA . ILE A 1 197 ? 13.846 -6.278 -4.969 1.00 96.25 197 ILE A CA 1
ATOM 1529 C C . ILE A 1 197 ? 12.474 -6.843 -4.602 1.00 96.25 197 ILE A C 1
ATOM 1531 O O . ILE A 1 197 ? 12.090 -6.745 -3.439 1.00 96.25 197 ILE A O 1
ATOM 1535 N N . SER A 1 198 ? 11.786 -7.520 -5.528 1.00 95.56 198 SER A N 1
ATOM 1536 C CA . SER A 1 198 ? 10.494 -8.170 -5.242 1.00 95.56 198 SER A CA 1
ATOM 1537 C C . SER A 1 198 ? 10.603 -9.195 -4.103 1.00 95.56 198 SER A C 1
ATOM 1539 O O . SER A 1 198 ? 9.809 -9.178 -3.167 1.00 95.56 198 SER A O 1
ATOM 1541 N N . LYS A 1 199 ? 11.668 -10.009 -4.073 1.00 95.31 199 LYS A N 1
ATOM 1542 C CA . LYS A 1 199 ? 11.889 -10.986 -2.991 1.00 95.31 199 LYS A CA 1
ATOM 1543 C C . LYS A 1 199 ? 12.184 -10.364 -1.623 1.00 95.31 199 LYS A C 1
ATOM 1545 O O . LYS A 1 199 ? 11.977 -11.014 -0.602 1.00 95.31 199 LYS A O 1
ATOM 1550 N N . ARG A 1 200 ? 12.618 -9.101 -1.559 1.00 95.38 200 ARG A N 1
ATOM 1551 C CA . ARG A 1 200 ? 12.785 -8.399 -0.272 1.00 95.38 200 ARG A CA 1
ATOM 1552 C C . ARG A 1 200 ? 11.446 -8.052 0.372 1.00 95.38 200 ARG A C 1
ATOM 1554 O O . ARG A 1 200 ? 11.383 -8.010 1.597 1.00 95.38 200 ARG A O 1
ATOM 1561 N N . LEU A 1 201 ? 10.399 -7.833 -0.431 1.00 95.88 201 LEU A N 1
ATOM 1562 C CA . LEU A 1 201 ? 9.031 -7.663 0.068 1.00 95.88 201 LEU A CA 1
ATOM 1563 C C . LEU A 1 201 ? 8.551 -8.936 0.771 1.00 95.88 201 LEU A C 1
ATOM 1565 O O . LEU A 1 201 ? 8.095 -8.862 1.905 1.00 95.88 201 LEU A O 1
ATOM 1569 N N . GLU A 1 202 ? 8.787 -10.106 0.177 1.00 96.19 202 GLU A N 1
ATOM 1570 C CA . GLU A 1 202 ? 8.468 -11.384 0.827 1.00 96.19 202 GLU A CA 1
ATOM 1571 C C . GLU A 1 202 ? 9.251 -11.541 2.141 1.00 96.19 202 GLU A C 1
ATOM 1573 O O . GLU A 1 202 ? 8.688 -11.911 3.168 1.00 96.19 202 GLU A O 1
ATOM 1578 N N . MET A 1 203 ? 10.539 -11.176 2.158 1.00 94.31 203 MET A N 1
ATOM 1579 C CA . MET A 1 203 ? 11.367 -11.248 3.369 1.00 94.31 203 MET A CA 1
ATOM 1580 C C . MET A 1 203 ? 10.839 -10.372 4.519 1.00 94.31 203 MET A C 1
ATOM 1582 O O . MET A 1 203 ? 10.920 -10.785 5.675 1.00 94.31 203 MET A O 1
ATOM 1586 N N . MET A 1 204 ? 10.291 -9.183 4.233 1.00 93.12 204 MET A N 1
ATOM 1587 C CA . MET A 1 204 ? 9.674 -8.332 5.264 1.00 93.12 204 MET A CA 1
ATOM 1588 C C . MET A 1 204 ? 8.235 -8.743 5.616 1.00 93.12 204 MET A C 1
ATOM 1590 O O . MET A 1 204 ? 7.705 -8.252 6.609 1.00 93.12 204 MET A O 1
ATOM 1594 N N . ASN A 1 205 ? 7.637 -9.653 4.842 1.00 95.50 205 ASN A N 1
ATOM 1595 C CA . ASN A 1 205 ? 6.249 -10.096 4.953 1.00 95.50 205 ASN A CA 1
ATOM 1596 C C . ASN A 1 205 ? 6.142 -11.596 5.291 1.00 95.50 205 ASN A C 1
ATOM 1598 O O . ASN A 1 205 ? 5.317 -12.323 4.745 1.00 95.50 205 ASN A O 1
ATOM 1602 N N . MET A 1 206 ? 7.034 -12.084 6.161 1.00 94.88 206 MET A N 1
ATOM 1603 C CA . MET A 1 206 ? 7.052 -13.472 6.652 1.00 94.88 206 MET A CA 1
ATOM 1604 C C . MET A 1 206 ? 7.156 -14.545 5.554 1.00 94.88 206 MET A C 1
ATOM 1606 O O . MET A 1 206 ? 6.676 -15.662 5.716 1.00 94.88 206 MET A O 1
ATOM 1610 N N . SER A 1 207 ? 7.849 -14.235 4.457 1.00 95.00 207 SER A N 1
ATOM 1611 C CA . SER A 1 207 ? 8.014 -15.102 3.278 1.00 95.00 207 SER A CA 1
ATOM 1612 C C . SER A 1 207 ? 6.715 -15.431 2.537 1.00 95.00 207 SER A C 1
ATOM 1614 O O . SER A 1 207 ? 6.712 -16.336 1.702 1.00 95.00 207 SER A O 1
ATOM 1616 N N . VAL A 1 208 ? 5.626 -14.705 2.808 1.00 96.12 208 VAL A N 1
ATOM 1617 C CA . VAL A 1 208 ? 4.394 -14.826 2.025 1.00 96.12 208 VAL A CA 1
ATOM 1618 C C . VAL A 1 208 ? 4.660 -14.278 0.617 1.00 96.12 208 VAL A C 1
ATOM 1620 O O . VAL A 1 208 ? 5.178 -13.161 0.503 1.00 96.12 208 VAL A O 1
ATOM 1623 N N . PRO A 1 209 ? 4.366 -15.045 -0.452 1.00 96.81 209 PRO A N 1
ATOM 1624 C CA . PRO A 1 209 ? 4.563 -14.586 -1.822 1.00 96.81 209 PRO A CA 1
ATOM 1625 C C 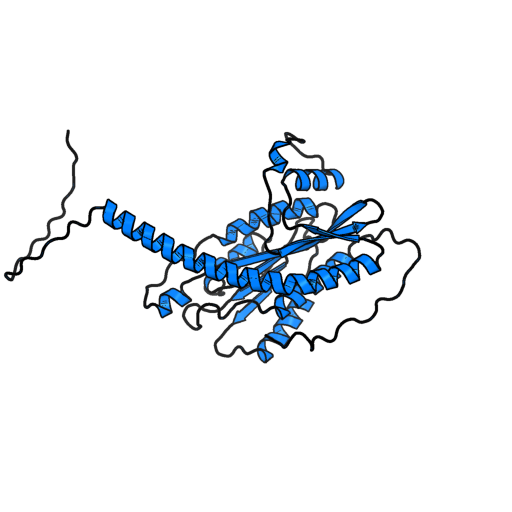. PRO A 1 209 ? 3.770 -13.313 -2.130 1.00 96.81 209 PRO A C 1
ATOM 1627 O O . PRO A 1 209 ? 2.620 -13.179 -1.721 1.00 96.81 209 PRO A O 1
ATOM 1630 N N . ASN A 1 210 ? 4.368 -12.399 -2.897 1.00 97.88 210 ASN A N 1
ATOM 1631 C CA . ASN A 1 210 ? 3.652 -11.219 -3.388 1.00 97.88 210 ASN A CA 1
ATOM 1632 C C . ASN A 1 210 ? 2.612 -11.624 -4.448 1.00 97.88 210 ASN A C 1
ATOM 1634 O O . ASN A 1 210 ? 2.874 -12.513 -5.264 1.00 97.88 210 ASN A O 1
ATOM 1638 N N . HIS A 1 211 ? 1.500 -10.893 -4.538 1.00 98.31 211 HIS A N 1
ATOM 1639 C CA . HIS A 1 211 ? 0.612 -10.963 -5.698 1.00 98.31 211 HIS A CA 1
ATOM 1640 C C . HIS A 1 211 ? 1.319 -10.319 -6.896 1.00 98.31 211 HIS A C 1
ATOM 1642 O O . HIS A 1 211 ? 1.492 -9.101 -6.942 1.00 98.31 211 HIS A O 1
ATOM 1648 N N . TYR A 1 212 ? 1.793 -11.135 -7.837 1.00 97.81 212 TYR A N 1
ATOM 1649 C CA . TYR A 1 212 ? 2.722 -10.699 -8.881 1.00 97.81 212 TYR A CA 1
ATOM 1650 C C . TYR A 1 212 ? 2.066 -10.620 -10.261 1.00 97.81 212 TYR A C 1
ATOM 1652 O O . TYR A 1 212 ? 1.493 -11.595 -10.744 1.00 97.81 212 TYR A O 1
ATOM 1660 N N . LEU A 1 213 ? 2.228 -9.475 -10.920 1.00 97.19 213 LEU A N 1
ATOM 1661 C CA . LEU A 1 213 ? 1.855 -9.230 -12.307 1.00 97.19 213 LEU A CA 1
ATOM 1662 C C . LEU A 1 213 ? 3.096 -8.847 -13.110 1.00 97.19 213 LEU A C 1
ATOM 1664 O O . LEU A 1 213 ? 3.710 -7.799 -12.886 1.00 97.19 213 LEU A O 1
ATOM 1668 N N . GLU A 1 214 ? 3.443 -9.685 -14.079 1.00 96.88 214 GLU A N 1
ATOM 1669 C CA . GLU A 1 214 ? 4.473 -9.360 -15.058 1.00 96.88 214 GLU A CA 1
ATOM 1670 C C . GLU A 1 214 ? 3.850 -8.657 -16.261 1.00 96.88 214 GLU A C 1
ATOM 1672 O O . GLU A 1 214 ? 2.862 -9.121 -16.825 1.00 96.88 214 GLU A O 1
ATOM 1677 N N . VAL A 1 215 ? 4.451 -7.543 -16.664 1.00 97.62 215 VAL A N 1
ATOM 1678 C CA . VAL A 1 215 ? 4.124 -6.834 -17.896 1.00 97.62 215 VAL A CA 1
ATOM 1679 C C . VAL A 1 215 ? 5.224 -7.119 -18.906 1.00 97.62 215 VAL A C 1
ATOM 1681 O O . VAL A 1 215 ? 6.402 -6.848 -18.666 1.00 97.62 215 VAL A O 1
ATOM 1684 N N . THR A 1 216 ? 4.815 -7.643 -20.052 1.00 96.81 216 THR A N 1
ATOM 1685 C CA . THR A 1 216 ? 5.649 -7.991 -21.205 1.00 96.81 216 THR A CA 1
ATOM 1686 C C . THR A 1 216 ? 5.151 -7.264 -22.456 1.00 96.81 216 THR A C 1
ATOM 1688 O O . THR A 1 216 ? 4.117 -6.597 -22.444 1.00 96.81 216 THR A O 1
ATOM 1691 N N . THR A 1 217 ? 5.862 -7.396 -23.575 1.00 94.81 217 THR A N 1
ATOM 1692 C CA . THR A 1 217 ? 5.453 -6.795 -24.859 1.00 94.81 217 THR A CA 1
ATOM 1693 C C . THR A 1 217 ? 4.142 -7.349 -25.417 1.00 94.81 217 THR A C 1
ATOM 1695 O O . THR A 1 217 ? 3.529 -6.698 -26.258 1.00 94.81 217 THR A O 1
ATOM 1698 N N . SER A 1 218 ? 3.701 -8.525 -24.961 1.00 94.19 218 SER A N 1
ATOM 1699 C CA . SER A 1 218 ? 2.418 -9.126 -25.339 1.00 94.19 218 SER A CA 1
ATOM 1700 C C . SER A 1 218 ? 1.288 -8.807 -24.359 1.00 94.19 218 SER A C 1
ATOM 1702 O O . SER A 1 218 ? 0.174 -9.282 -24.556 1.00 94.19 218 SER A O 1
ATOM 1704 N N . THR A 1 219 ? 1.563 -8.059 -23.287 1.00 94.81 219 THR A N 1
ATOM 1705 C CA . THR A 1 219 ? 0.549 -7.714 -22.287 1.00 94.81 219 THR A CA 1
ATOM 1706 C C . THR A 1 219 ? -0.391 -6.645 -22.837 1.00 94.81 219 THR A C 1
ATOM 1708 O O . THR A 1 219 ? 0.033 -5.546 -23.191 1.00 94.81 219 THR A O 1
ATOM 1711 N N . THR A 1 220 ? -1.678 -6.963 -22.874 1.00 91.62 220 THR A N 1
ATOM 1712 C CA . THR A 1 220 ? -2.783 -6.048 -23.179 1.00 91.62 220 THR A CA 1
ATOM 1713 C C . THR A 1 220 ? -3.744 -5.951 -21.994 1.00 91.62 220 THR A C 1
ATOM 1715 O O . THR A 1 220 ? -3.661 -6.734 -21.042 1.00 91.62 220 THR A O 1
ATOM 1718 N N . ASN A 1 221 ? -4.690 -5.012 -22.052 1.00 87.12 221 ASN A N 1
ATOM 1719 C CA . ASN A 1 221 ? -5.729 -4.890 -21.031 1.00 87.12 221 ASN A CA 1
ATOM 1720 C C . ASN A 1 221 ? -6.521 -6.195 -20.869 1.00 87.12 221 ASN A C 1
ATOM 1722 O O . ASN A 1 221 ? -6.717 -6.641 -19.745 1.00 87.12 221 ASN A O 1
ATOM 1726 N N . GLU A 1 222 ? -6.894 -6.835 -21.975 1.00 89.75 222 GLU A N 1
ATOM 1727 C CA . GLU A 1 222 ? -7.665 -8.082 -22.000 1.00 89.75 222 GLU A CA 1
ATOM 1728 C C . GLU A 1 222 ? -6.885 -9.234 -21.366 1.00 89.75 222 GLU A C 1
ATOM 1730 O O . GLU A 1 222 ? -7.460 -10.066 -20.671 1.00 89.75 222 GLU A O 1
ATOM 1735 N N . THR A 1 223 ? -5.563 -9.268 -21.563 1.00 92.19 223 THR A N 1
ATOM 1736 C CA . THR A 1 223 ? -4.719 -10.288 -20.929 1.00 92.19 223 THR A CA 1
ATOM 1737 C C . THR A 1 223 ? -4.530 -10.056 -19.433 1.00 92.19 223 THR A C 1
ATOM 1739 O O . THR A 1 223 ? -4.239 -11.011 -18.728 1.00 92.19 223 THR A O 1
ATOM 1742 N N . LEU A 1 224 ? -4.703 -8.828 -18.928 1.00 90.88 224 LEU A N 1
ATOM 1743 C CA . LEU A 1 224 ? -4.549 -8.523 -17.502 1.00 90.88 224 LEU A CA 1
ATOM 1744 C C . LEU A 1 224 ? -5.795 -8.867 -16.679 1.00 90.88 224 LEU A C 1
ATOM 1746 O O . LEU A 1 224 ? -5.648 -9.257 -15.522 1.00 90.88 224 LEU A O 1
ATOM 1750 N N . GLU A 1 225 ? -7.003 -8.753 -17.240 1.00 91.69 225 GLU A N 1
ATOM 1751 C CA . GLU A 1 225 ? -8.247 -8.954 -16.472 1.00 91.69 225 GLU A CA 1
ATOM 1752 C C . GLU A 1 225 ? -8.345 -10.328 -15.786 1.00 91.69 225 GLU A C 1
ATOM 1754 O O . GLU A 1 225 ? -8.637 -10.359 -14.589 1.00 91.69 225 GLU A O 1
ATOM 1759 N N . PRO A 1 226 ? -8.031 -11.466 -16.441 1.00 94.25 226 PRO A N 1
ATOM 1760 C CA . PRO A 1 226 ? -8.053 -12.768 -15.773 1.00 94.25 226 PRO A CA 1
ATOM 1761 C C . PRO A 1 226 ? -7.081 -12.862 -14.595 1.00 94.25 226 PRO A C 1
ATOM 1763 O O . PRO A 1 226 ? -7.383 -13.500 -13.589 1.00 94.25 226 PRO A O 1
ATOM 1766 N N . HIS A 1 227 ? -5.924 -12.203 -14.693 1.00 94.44 227 HIS A N 1
ATOM 1767 C CA . HIS A 1 227 ? -4.943 -12.188 -13.612 1.00 94.44 227 HIS A CA 1
ATOM 1768 C C . HIS A 1 227 ? -5.393 -11.310 -12.443 1.00 94.44 227 HIS A C 1
ATOM 1770 O O . HIS A 1 227 ? -5.133 -11.658 -11.298 1.00 94.44 227 HIS A O 1
ATOM 1776 N N . ILE A 1 228 ? -6.088 -10.201 -12.711 1.00 95.12 228 ILE A N 1
ATOM 1777 C CA . ILE A 1 228 ? -6.674 -9.341 -11.673 1.00 95.12 228 ILE A CA 1
ATOM 1778 C C . ILE A 1 228 ? -7.729 -10.114 -10.891 1.00 95.12 228 ILE A C 1
ATOM 1780 O O . ILE A 1 228 ? -7.655 -10.151 -9.668 1.00 95.12 228 ILE A O 1
ATOM 1784 N N . MET A 1 229 ? -8.651 -10.790 -11.584 1.00 95.44 229 MET A N 1
ATOM 1785 C CA . MET A 1 229 ? -9.667 -11.625 -10.932 1.00 95.44 229 MET A CA 1
ATOM 1786 C C . MET A 1 229 ? -9.020 -12.728 -10.092 1.00 95.44 229 MET A C 1
ATOM 1788 O O . MET A 1 229 ? -9.347 -12.881 -8.920 1.00 95.44 229 MET A O 1
ATOM 1792 N N . SER A 1 230 ? -8.031 -13.428 -10.656 1.00 97.12 230 SER A N 1
ATOM 1793 C CA . SER A 1 230 ? -7.292 -14.457 -9.923 1.00 97.12 230 SER A CA 1
ATOM 1794 C C . SER A 1 230 ? -6.564 -13.894 -8.700 1.00 97.12 230 SER A C 1
ATOM 1796 O O . SER A 1 230 ? -6.511 -14.555 -7.668 1.00 97.12 230 SER A O 1
ATOM 1798 N N . ILE A 1 231 ? -6.013 -12.678 -8.770 1.00 97.88 231 ILE A N 1
ATOM 1799 C CA . ILE A 1 231 ? -5.421 -12.029 -7.598 1.00 97.88 231 ILE A CA 1
ATOM 1800 C C . ILE A 1 231 ? -6.493 -11.756 -6.546 1.00 97.88 231 ILE A C 1
ATOM 1802 O O . ILE A 1 231 ? -6.266 -12.148 -5.407 1.00 97.88 231 ILE A O 1
ATOM 1806 N N . CYS A 1 232 ? -7.635 -11.159 -6.908 1.00 97.69 232 CYS A N 1
ATOM 1807 C CA . CYS A 1 232 ? -8.729 -10.894 -5.966 1.00 97.69 232 CYS A CA 1
ATOM 1808 C C . CYS A 1 232 ? -9.160 -12.164 -5.222 1.00 97.69 232 CYS A C 1
ATOM 1810 O O . CYS A 1 232 ? -9.225 -12.160 -3.999 1.00 97.69 232 CYS A O 1
ATOM 1812 N N . GLU A 1 233 ? -9.349 -13.272 -5.942 1.00 97.25 233 GLU A N 1
ATOM 1813 C CA . GLU A 1 233 ? -9.727 -14.570 -5.362 1.00 97.25 233 GLU A CA 1
ATOM 1814 C C . GLU A 1 233 ? -8.700 -15.131 -4.363 1.00 97.25 233 GLU A C 1
ATOM 1816 O O . GLU A 1 233 ? -9.042 -15.973 -3.535 1.00 97.25 233 GLU A O 1
ATOM 1821 N N . ASN A 1 234 ? -7.440 -14.697 -4.451 1.00 97.44 234 ASN A N 1
ATOM 1822 C CA . ASN A 1 234 ? -6.345 -15.170 -3.608 1.00 97.44 234 ASN A CA 1
ATOM 1823 C C . ASN A 1 234 ? -5.899 -14.149 -2.553 1.00 97.44 234 ASN A C 1
ATOM 1825 O O . ASN A 1 234 ? -4.946 -14.433 -1.824 1.00 97.44 234 ASN A O 1
ATOM 1829 N N . ILE A 1 235 ? -6.524 -12.968 -2.475 1.00 98.44 235 ILE A N 1
ATOM 1830 C CA . ILE A 1 235 ? -6.253 -12.019 -1.390 1.00 98.44 235 ILE A CA 1
ATOM 1831 C C . ILE A 1 235 ? -6.626 -12.697 -0.069 1.00 98.44 235 ILE A C 1
ATOM 1833 O O . ILE A 1 235 ? -7.704 -13.270 0.062 1.00 98.44 235 ILE A O 1
ATOM 1837 N N . ASP A 1 236 ? -5.724 -12.618 0.906 1.00 98.00 236 ASP A N 1
ATOM 1838 C CA . ASP A 1 236 ? -5.954 -13.072 2.274 1.00 98.00 236 ASP A CA 1
ATOM 1839 C C . ASP A 1 236 ? -5.435 -12.005 3.237 1.00 98.00 236 ASP A C 1
ATOM 1841 O O . ASP A 1 236 ? -4.233 -11.738 3.317 1.00 98.00 236 ASP A O 1
ATOM 1845 N N . VAL A 1 237 ? -6.361 -11.363 3.946 1.00 98.25 237 VAL A N 1
ATOM 1846 C CA . VAL A 1 237 ? -6.046 -10.331 4.945 1.00 98.25 237 VAL A CA 1
ATOM 1847 C C . VAL A 1 237 ? -5.836 -10.909 6.346 1.00 98.25 237 VAL A C 1
ATOM 1849 O O . VAL A 1 237 ? -5.603 -10.145 7.285 1.00 98.25 237 VAL A O 1
ATOM 1852 N N . GLN A 1 238 ? -5.964 -12.224 6.548 1.00 98.00 238 GLN A N 1
ATOM 1853 C CA . GLN A 1 238 ? -5.823 -12.829 7.871 1.00 98.00 238 GLN A CA 1
ATOM 1854 C C . GLN A 1 238 ? -4.381 -12.745 8.378 1.00 98.00 238 GLN A C 1
ATOM 1856 O O . GLN A 1 238 ? -3.395 -12.895 7.656 1.00 98.00 238 GLN A O 1
ATOM 1861 N N . LYS A 1 239 ? -4.245 -12.545 9.686 1.00 97.62 239 LYS A N 1
ATOM 1862 C CA . LYS A 1 239 ? -2.948 -12.580 10.354 1.00 97.62 239 LYS A CA 1
ATOM 1863 C C . LYS A 1 239 ? -2.416 -14.002 10.453 1.00 97.62 239 LYS A C 1
ATOM 1865 O O . LYS A 1 239 ? -3.113 -14.923 10.877 1.00 97.62 239 LYS A O 1
ATOM 1870 N N . MET A 1 240 ? -1.118 -14.158 10.224 1.00 95.69 240 MET A N 1
ATOM 1871 C CA . MET A 1 240 ? -0.418 -15.424 10.417 1.00 95.69 240 MET A CA 1
ATOM 1872 C C . MET A 1 240 ? 0.105 -15.514 11.852 1.00 95.69 240 MET A C 1
ATOM 1874 O O . MET A 1 240 ? 1.040 -14.808 12.224 1.00 95.69 240 MET A O 1
ATOM 1878 N N . CYS A 1 241 ? -0.490 -16.375 12.682 1.00 91.81 241 CYS A N 1
ATOM 1879 C CA . CYS A 1 241 ? -0.107 -16.529 14.096 1.00 91.81 241 CYS A CA 1
ATOM 1880 C C . CYS A 1 241 ? -0.118 -15.196 14.877 1.00 91.81 241 CYS A C 1
ATOM 1882 O O . CYS A 1 241 ? 0.740 -14.955 15.727 1.00 91.81 241 CYS A O 1
ATOM 1884 N N . GLY A 1 242 ? -1.071 -14.312 14.560 1.00 92.62 242 GLY A N 1
ATOM 1885 C CA . GLY A 1 242 ? -1.184 -12.977 15.158 1.00 92.62 242 GLY A CA 1
ATOM 1886 C C . GLY A 1 242 ? -0.241 -11.917 14.573 1.00 92.62 242 GLY A C 1
ATOM 1887 O O . GLY A 1 242 ? -0.309 -10.768 15.002 1.00 92.62 242 GLY A O 1
ATOM 1888 N N . ILE A 1 243 ? 0.598 -12.269 13.595 1.00 95.25 243 ILE A N 1
ATOM 1889 C CA . ILE A 1 243 ? 1.469 -11.341 12.859 1.00 95.25 243 ILE A CA 1
ATOM 1890 C C . ILE A 1 243 ? 0.711 -10.801 11.643 1.00 95.25 243 ILE A C 1
ATOM 1892 O O . ILE A 1 243 ? 0.094 -11.571 10.904 1.00 95.25 243 ILE A O 1
ATOM 1896 N N . GLY A 1 244 ? 0.765 -9.487 11.430 1.00 97.19 244 GLY A N 1
ATOM 1897 C CA . GLY A 1 244 ? 0.201 -8.844 10.248 1.00 97.19 244 GLY A CA 1
ATOM 1898 C C . GLY A 1 244 ? 0.956 -9.230 8.982 1.00 97.19 244 GLY A C 1
ATOM 1899 O O . GLY A 1 244 ? 2.162 -9.007 8.890 1.00 97.19 244 GLY A O 1
ATOM 1900 N N . ILE A 1 245 ? 0.238 -9.788 8.008 1.00 97.81 245 ILE A N 1
ATOM 1901 C CA . ILE A 1 245 ? 0.741 -10.057 6.659 1.00 97.81 245 ILE A CA 1
ATOM 1902 C C . ILE A 1 245 ? 0.133 -9.015 5.728 1.00 97.81 245 ILE A C 1
ATOM 1904 O O . ILE A 1 245 ? -1.077 -8.988 5.540 1.00 97.81 245 ILE A O 1
ATOM 1908 N N . ALA A 1 246 ? 0.954 -8.108 5.205 1.00 98.19 246 ALA A N 1
ATOM 1909 C CA . ALA A 1 246 ? 0.491 -7.091 4.270 1.00 98.19 246 ALA A CA 1
ATOM 1910 C C . ALA A 1 246 ? 0.066 -7.739 2.944 1.00 98.19 246 ALA A C 1
ATOM 1912 O O . ALA A 1 246 ? 0.747 -8.642 2.448 1.00 98.19 246 ALA A O 1
ATOM 1913 N N . SER A 1 247 ? -0.996 -7.230 2.324 1.00 98.56 247 SER A N 1
ATOM 1914 C CA . SER A 1 247 ? -1.364 -7.580 0.951 1.00 98.56 247 SER A CA 1
ATOM 1915 C C . SER A 1 247 ? -0.473 -6.787 -0.007 1.00 98.56 247 SER A C 1
ATOM 1917 O O . SER A 1 247 ? -0.659 -5.587 -0.224 1.00 98.56 247 SER A O 1
ATOM 1919 N N . ILE A 1 248 ? 0.563 -7.442 -0.534 1.00 98.62 248 ILE A N 1
ATOM 1920 C CA . ILE A 1 248 ? 1.570 -6.805 -1.390 1.00 98.62 248 ILE A CA 1
ATOM 1921 C C . ILE A 1 248 ? 1.295 -7.165 -2.847 1.00 98.62 248 ILE A C 1
ATOM 1923 O O . ILE A 1 248 ? 1.476 -8.312 -3.259 1.00 98.62 248 ILE A O 1
ATOM 1927 N N . PHE A 1 249 ? 0.922 -6.161 -3.635 1.00 98.69 249 PHE A N 1
ATOM 1928 C CA . PHE A 1 249 ? 0.703 -6.268 -5.070 1.00 98.69 249 PHE A CA 1
ATOM 1929 C C . PHE A 1 249 ? 1.922 -5.713 -5.802 1.00 98.69 249 PHE A C 1
ATOM 1931 O O . PHE A 1 249 ? 2.306 -4.560 -5.613 1.00 98.69 249 PHE A O 1
ATOM 1938 N N . VAL A 1 250 ? 2.541 -6.519 -6.660 1.00 98.56 250 VAL A N 1
ATOM 1939 C CA . VAL A 1 250 ? 3.721 -6.143 -7.444 1.00 98.56 250 VAL A CA 1
ATOM 1940 C C . VAL A 1 250 ? 3.376 -6.185 -8.923 1.00 98.56 250 VAL A C 1
ATOM 1942 O O . VAL A 1 250 ? 3.039 -7.246 -9.441 1.00 98.56 250 VAL A O 1
ATOM 1945 N N . LYS A 1 251 ? 3.539 -5.060 -9.620 1.00 98.25 251 LYS A N 1
ATOM 1946 C CA . LYS A 1 251 ? 3.439 -4.988 -11.080 1.00 98.25 251 LYS A CA 1
ATOM 1947 C C . LYS A 1 251 ? 4.773 -4.562 -11.669 1.00 98.25 251 LYS A C 1
ATOM 1949 O O . LYS A 1 251 ? 5.250 -3.449 -11.439 1.00 98.25 251 LYS A O 1
ATOM 1954 N N . ALA A 1 252 ? 5.403 -5.448 -12.427 1.00 98.19 252 ALA A N 1
ATOM 1955 C CA . ALA A 1 252 ? 6.780 -5.261 -12.864 1.00 98.19 252 ALA A CA 1
ATOM 1956 C C . ALA A 1 252 ? 6.945 -5.498 -14.360 1.00 98.19 252 ALA A C 1
ATOM 1958 O O . ALA A 1 252 ? 6.273 -6.333 -14.949 1.00 98.19 252 ALA A O 1
ATOM 1959 N N . HIS A 1 253 ? 7.884 -4.782 -14.962 1.00 98.06 253 HIS A N 1
ATOM 1960 C CA . HIS A 1 253 ? 8.316 -5.003 -16.336 1.00 98.06 253 HIS A CA 1
ATOM 1961 C C . HIS A 1 253 ? 9.832 -5.147 -16.367 1.00 98.06 253 HIS A C 1
ATOM 1963 O O . HIS A 1 253 ? 10.533 -4.654 -15.483 1.00 98.06 253 HIS A O 1
ATOM 1969 N N . LYS A 1 254 ? 10.375 -5.796 -17.391 1.00 97.62 254 LYS A N 1
ATOM 1970 C CA . LYS A 1 254 ? 11.826 -5.917 -17.500 1.00 97.62 254 LYS A CA 1
ATOM 1971 C C . LYS A 1 254 ? 12.443 -4.644 -18.070 1.00 97.62 254 LYS A C 1
ATOM 1973 O O . LYS A 1 254 ? 12.055 -4.172 -19.142 1.00 97.62 254 LYS A O 1
ATOM 1978 N N . TRP A 1 255 ? 13.467 -4.135 -17.385 1.00 97.12 255 TRP A N 1
ATOM 1979 C CA . TRP A 1 255 ? 14.111 -2.859 -17.716 1.00 97.12 255 TRP A CA 1
ATOM 1980 C C . TRP A 1 255 ? 14.643 -2.788 -19.156 1.00 97.12 255 TRP A C 1
ATOM 1982 O O . TRP A 1 255 ? 14.702 -1.714 -19.747 1.00 97.12 255 TRP A O 1
ATOM 1992 N N . ASN A 1 256 ? 15.054 -3.925 -19.730 1.00 96.31 256 ASN A N 1
ATOM 1993 C CA . ASN A 1 256 ? 15.616 -3.991 -21.076 1.00 96.31 256 ASN A CA 1
ATOM 1994 C C . ASN A 1 256 ? 14.638 -4.441 -22.161 1.00 96.31 256 ASN A C 1
ATOM 1996 O O . ASN A 1 256 ? 15.059 -4.524 -23.315 1.00 96.31 256 ASN A O 1
ATOM 2000 N N . GLU A 1 257 ? 13.353 -4.605 -21.850 1.00 96.50 257 GLU A N 1
ATOM 2001 C CA . GLU A 1 257 ? 12.337 -5.013 -22.831 1.00 96.50 257 GLU A CA 1
ATOM 2002 C C . GLU A 1 257 ? 11.244 -3.961 -23.027 1.00 96.50 257 GLU A C 1
ATOM 2004 O O . GLU A 1 257 ? 10.829 -3.732 -24.159 1.00 96.50 257 GLU A O 1
ATOM 2009 N N . LEU A 1 258 ? 10.843 -3.245 -21.973 1.00 96.19 258 LEU A N 1
ATOM 2010 C CA . LEU A 1 258 ? 9.726 -2.295 -22.027 1.00 96.19 258 LEU A CA 1
ATOM 2011 C C . LEU A 1 258 ? 10.123 -0.876 -21.645 1.00 96.19 258 LEU A C 1
ATOM 2013 O O . LEU A 1 258 ? 11.179 -0.652 -21.059 1.00 96.19 258 LEU A O 1
ATOM 2017 N N . ASN A 1 259 ? 9.293 0.088 -22.034 1.00 94.38 259 ASN A N 1
ATOM 2018 C CA . ASN A 1 259 ? 9.514 1.497 -21.736 1.00 94.38 259 ASN A CA 1
ATOM 2019 C C . ASN A 1 259 ? 9.263 1.821 -20.264 1.00 94.38 259 ASN A C 1
ATOM 2021 O O . ASN A 1 259 ? 8.493 1.138 -19.591 1.00 94.38 259 ASN A O 1
ATOM 2025 N N . HIS A 1 260 ? 9.883 2.907 -19.806 1.00 93.88 260 HIS A N 1
ATOM 2026 C CA . HIS A 1 260 ? 9.678 3.391 -18.454 1.00 93.88 260 HIS A CA 1
ATOM 2027 C C . HIS A 1 260 ? 8.201 3.628 -18.132 1.00 93.88 260 HIS A C 1
ATOM 2029 O O . HIS A 1 260 ? 7.444 4.142 -18.957 1.00 93.88 260 HIS A O 1
ATOM 2035 N N . GLY A 1 261 ? 7.792 3.205 -16.937 1.00 91.75 261 GLY A N 1
ATOM 2036 C CA . GLY A 1 261 ? 6.404 3.285 -16.485 1.00 91.75 261 GLY A CA 1
ATOM 2037 C C . GLY A 1 261 ? 5.459 2.226 -17.072 1.00 91.75 261 GLY A C 1
ATOM 2038 O O . GLY A 1 261 ? 4.274 2.255 -16.754 1.00 91.75 261 GLY A O 1
ATOM 2039 N N . ALA A 1 262 ? 5.939 1.256 -17.865 1.00 95.69 262 ALA A N 1
ATOM 2040 C CA . ALA A 1 262 ? 5.076 0.229 -18.473 1.00 95.69 262 ALA A CA 1
ATOM 2041 C C . ALA A 1 262 ? 4.290 -0.617 -17.457 1.00 95.69 262 ALA A C 1
ATOM 2043 O O . ALA A 1 262 ? 3.237 -1.158 -17.778 1.00 95.69 262 ALA A O 1
ATOM 2044 N N . SER A 1 263 ? 4.789 -0.730 -16.227 1.00 96.94 263 SER A N 1
ATOM 2045 C CA . SER A 1 263 ? 4.155 -1.503 -15.161 1.00 96.94 263 SER A CA 1
ATOM 2046 C C . SER A 1 263 ? 3.427 -0.644 -14.127 1.00 96.94 263 SER A C 1
ATOM 2048 O O . SER A 1 263 ? 3.253 -1.090 -12.997 1.00 96.94 263 SER A O 1
ATOM 2050 N N . ARG A 1 264 ? 3.022 0.583 -14.477 1.00 95.81 264 ARG A N 1
ATOM 2051 C CA . ARG A 1 264 ? 2.198 1.415 -13.591 1.00 95.81 264 ARG A CA 1
ATOM 2052 C C . ARG A 1 264 ? 0.854 0.748 -13.303 1.00 95.81 264 ARG A C 1
ATOM 2054 O O . ARG A 1 264 ? 0.264 0.067 -14.155 1.00 95.81 264 ARG A O 1
ATOM 2061 N N . TRP A 1 265 ? 0.388 0.945 -12.078 1.00 97.56 265 TRP A N 1
ATOM 2062 C CA . TRP A 1 265 ? -0.930 0.500 -11.660 1.00 97.56 265 TRP A CA 1
ATOM 2063 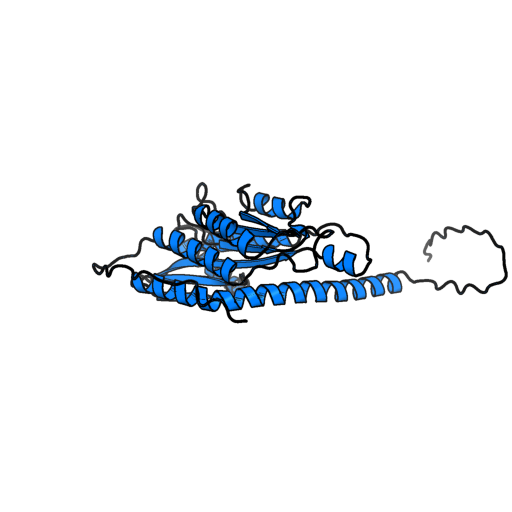C C . TRP A 1 265 ? -2.009 1.299 -12.381 1.00 97.56 265 TRP A C 1
ATOM 2065 O O . TRP A 1 265 ? -1.896 2.511 -12.545 1.00 97.56 265 TRP A O 1
ATOM 2075 N N . ARG A 1 266 ? -3.054 0.610 -12.837 1.00 95.75 266 ARG A N 1
ATOM 2076 C CA . ARG A 1 266 ? -4.260 1.251 -13.363 1.00 95.75 266 ARG A CA 1
ATOM 2077 C C . ARG A 1 266 ? -5.202 1.524 -12.198 1.00 95.75 266 ARG A C 1
ATOM 2079 O O . ARG A 1 266 ? -5.351 0.680 -11.317 1.00 95.75 266 ARG A O 1
ATOM 2086 N N . LYS A 1 267 ? -5.924 2.643 -12.247 1.00 97.12 267 LYS A N 1
ATOM 2087 C CA . LYS A 1 267 ? -6.929 3.016 -11.239 1.00 97.12 267 LYS A CA 1
ATOM 2088 C C . LYS A 1 267 ? -7.884 1.863 -10.893 1.00 97.12 267 LYS A C 1
ATOM 2090 O O . LYS A 1 267 ? -8.100 1.576 -9.722 1.00 97.12 267 LYS A O 1
ATOM 2095 N N . LYS A 1 268 ? -8.397 1.155 -11.904 1.00 96.12 268 LYS A N 1
ATOM 2096 C CA . LYS A 1 268 ? -9.316 0.021 -11.708 1.00 96.12 268 LYS A CA 1
ATOM 2097 C C . LYS A 1 268 ? -8.703 -1.175 -10.969 1.00 96.12 268 LYS A C 1
ATOM 2099 O O . LYS A 1 268 ? -9.414 -1.856 -10.246 1.00 96.12 268 LYS A O 1
ATOM 2104 N N . GLU A 1 269 ? -7.399 -1.409 -11.125 1.00 98.06 269 GLU A N 1
ATOM 2105 C CA . GLU A 1 269 ? -6.682 -2.486 -10.423 1.00 98.06 269 GLU A CA 1
ATOM 2106 C C . GLU A 1 269 ? -6.568 -2.156 -8.935 1.00 98.06 269 GLU A C 1
ATOM 2108 O O . GLU A 1 269 ? -6.879 -2.991 -8.092 1.00 98.06 269 GLU A O 1
ATOM 2113 N N . ILE A 1 270 ? -6.188 -0.910 -8.629 1.00 98.69 270 ILE A N 1
ATOM 2114 C CA . ILE A 1 270 ? -6.108 -0.399 -7.257 1.00 98.69 270 ILE A CA 1
ATOM 2115 C C . ILE A 1 270 ? -7.473 -0.529 -6.576 1.00 98.69 270 ILE A C 1
ATOM 2117 O O . ILE A 1 270 ? -7.558 -1.094 -5.492 1.00 98.69 270 ILE A O 1
ATOM 2121 N N . ILE A 1 271 ? -8.543 -0.070 -7.235 1.00 98.75 271 ILE A N 1
ATOM 2122 C CA . ILE A 1 271 ? -9.911 -0.152 -6.703 1.00 98.75 271 ILE A CA 1
ATOM 2123 C C . ILE A 1 271 ? -10.307 -1.602 -6.429 1.00 98.75 271 ILE A C 1
ATOM 2125 O O . ILE A 1 271 ? -10.741 -1.896 -5.320 1.00 98.75 271 ILE A O 1
ATOM 2129 N N . ALA A 1 272 ? -10.130 -2.503 -7.400 1.00 98.44 272 ALA A N 1
ATOM 2130 C CA . ALA A 1 272 ? -10.533 -3.900 -7.257 1.00 98.44 272 ALA A CA 1
ATOM 2131 C C . ALA A 1 272 ? -9.866 -4.568 -6.044 1.00 98.44 272 ALA A C 1
ATOM 2133 O O . ALA A 1 272 ? -10.549 -5.147 -5.202 1.00 98.44 272 ALA A O 1
ATOM 2134 N N . PHE A 1 273 ? -8.544 -4.428 -5.913 1.00 98.75 273 PHE A N 1
ATOM 2135 C CA . PHE A 1 273 ? -7.800 -5.036 -4.809 1.00 98.75 273 PHE A CA 1
ATOM 2136 C C . PHE A 1 273 ? -8.129 -4.388 -3.462 1.00 98.75 273 PHE A C 1
ATOM 2138 O O . PHE A 1 273 ? -8.288 -5.086 -2.462 1.00 98.75 273 PHE A O 1
ATOM 2145 N N . SER A 1 274 ? -8.269 -3.061 -3.422 1.00 98.88 274 SER A N 1
ATOM 2146 C CA . SER A 1 274 ? -8.645 -2.339 -2.206 1.00 98.88 274 SER A CA 1
ATOM 2147 C C . SER A 1 274 ? -10.044 -2.708 -1.712 1.00 98.88 274 SER A C 1
ATOM 2149 O O . SER A 1 274 ? -10.220 -2.902 -0.511 1.00 98.88 274 SER A O 1
ATOM 2151 N N . CYS A 1 275 ? -11.029 -2.819 -2.609 1.00 98.75 275 CYS A N 1
ATOM 2152 C CA . CYS A 1 275 ? -12.395 -3.212 -2.260 1.00 98.75 275 CYS A CA 1
ATOM 2153 C C . CYS A 1 275 ? -12.448 -4.633 -1.686 1.00 98.75 275 CYS A C 1
ATOM 2155 O O . CYS A 1 275 ? -13.080 -4.830 -0.651 1.00 98.75 275 CYS A O 1
ATOM 2157 N N . GLU A 1 276 ? -11.719 -5.583 -2.278 1.00 98.75 276 GLU A N 1
ATOM 2158 C CA . GLU A 1 276 ? -11.634 -6.955 -1.762 1.00 98.75 276 GLU A CA 1
ATOM 2159 C C . GLU A 1 276 ? -11.019 -6.995 -0.351 1.00 98.75 276 GLU A C 1
ATOM 2161 O O . GLU A 1 276 ? -11.566 -7.613 0.563 1.00 98.75 276 GLU A O 1
ATOM 2166 N N . VAL A 1 277 ? -9.924 -6.256 -0.122 1.00 98.88 277 VAL A N 1
ATOM 2167 C CA . VAL A 1 277 ? -9.309 -6.125 1.214 1.00 98.88 277 VAL A CA 1
ATOM 2168 C C . VAL A 1 277 ? -10.298 -5.553 2.233 1.00 98.88 277 VAL A C 1
ATOM 2170 O O . VAL A 1 277 ? -10.374 -6.048 3.363 1.00 98.88 277 VAL A O 1
ATOM 2173 N N . ILE A 1 278 ? -11.066 -4.529 1.846 1.00 98.81 278 ILE A N 1
ATOM 2174 C CA . ILE A 1 278 ? -12.097 -3.928 2.699 1.00 98.81 278 ILE A CA 1
ATOM 2175 C C . ILE A 1 278 ? -13.166 -4.966 3.044 1.00 98.81 278 ILE A C 1
ATOM 2177 O O . ILE A 1 278 ? -13.465 -5.144 4.223 1.00 98.81 278 ILE A O 1
ATOM 2181 N N . ASP A 1 279 ? -13.711 -5.679 2.059 1.00 98.50 279 ASP A N 1
ATOM 2182 C CA . ASP A 1 279 ? -14.778 -6.659 2.276 1.00 98.50 279 ASP A CA 1
ATOM 2183 C C . ASP A 1 279 ? -14.350 -7.812 3.190 1.00 98.50 279 ASP A C 1
ATOM 2185 O O . ASP A 1 279 ? -15.068 -8.153 4.142 1.00 98.50 279 ASP A O 1
ATOM 2189 N N . GLN A 1 280 ? -13.159 -8.375 2.973 1.00 98.50 280 GLN A N 1
ATOM 2190 C CA . GLN A 1 280 ? -12.635 -9.425 3.848 1.00 98.50 280 GLN A CA 1
ATOM 2191 C C . GLN A 1 280 ? -12.394 -8.914 5.273 1.00 98.50 280 GLN A C 1
ATOM 2193 O O . GLN A 1 280 ? -12.705 -9.600 6.251 1.00 98.50 280 GLN A O 1
ATOM 2198 N N . THR A 1 281 ? -11.888 -7.688 5.413 1.00 98.44 281 THR A N 1
ATOM 2199 C CA . THR A 1 281 ? -11.636 -7.085 6.727 1.00 98.44 281 THR A CA 1
ATOM 2200 C C . THR A 1 281 ? -12.938 -6.815 7.464 1.00 98.44 281 THR A C 1
ATOM 2202 O O . THR A 1 281 ? -13.085 -7.201 8.623 1.00 98.44 281 THR A O 1
ATOM 2205 N N . MET A 1 282 ? -13.922 -6.227 6.786 1.00 97.25 282 MET A N 1
ATOM 2206 C CA . MET A 1 282 ? -15.246 -5.970 7.342 1.00 97.25 282 MET A CA 1
ATOM 2207 C C . MET A 1 282 ? -15.949 -7.250 7.790 1.00 97.25 282 MET A C 1
ATOM 2209 O O . MET A 1 282 ? -16.606 -7.250 8.829 1.00 97.25 282 MET A O 1
ATOM 2213 N N . SER A 1 283 ? -15.765 -8.350 7.060 1.00 96.19 283 SER A N 1
ATOM 2214 C CA . SER A 1 283 ? -16.326 -9.656 7.421 1.00 96.19 283 SER A CA 1
ATOM 2215 C C . SER A 1 283 ? -15.760 -10.219 8.733 1.00 96.19 283 SER A C 1
ATOM 2217 O O . SER A 1 283 ? -16.384 -11.082 9.345 1.00 96.19 283 SER A O 1
ATOM 2219 N N . SER A 1 284 ? -14.600 -9.726 9.183 1.00 94.06 284 SER A N 1
ATOM 2220 C CA . SER A 1 284 ? -13.962 -10.127 10.446 1.00 94.06 284 SER A CA 1
ATOM 2221 C C . SER A 1 284 ? -14.310 -9.242 11.649 1.00 94.06 284 SER A C 1
ATOM 2223 O O . SER A 1 284 ? -13.984 -9.599 12.780 1.00 94.06 284 SER A O 1
ATOM 2225 N N . ILE A 1 285 ? -14.945 -8.086 11.426 1.00 94.44 285 ILE A N 1
ATOM 2226 C CA . ILE A 1 285 ? -15.285 -7.143 12.497 1.00 94.44 285 ILE A CA 1
ATOM 2227 C C . ILE A 1 285 ? -16.525 -7.637 13.252 1.00 94.44 285 ILE A C 1
ATOM 2229 O O . ILE A 1 285 ? -17.531 -8.019 12.656 1.00 94.44 285 ILE A O 1
ATOM 2233 N N . ASP A 1 286 ? -16.474 -7.577 14.584 1.00 90.44 286 ASP A N 1
ATOM 2234 C CA . ASP A 1 286 ? -17.653 -7.746 15.436 1.00 90.44 286 ASP A CA 1
ATOM 2235 C C . ASP A 1 286 ? -18.428 -6.421 15.511 1.00 90.44 286 ASP A C 1
ATOM 2237 O O . ASP A 1 286 ? -18.025 -5.479 16.194 1.00 90.44 286 ASP A O 1
ATOM 2241 N N . TRP A 1 287 ? -19.511 -6.330 14.739 1.00 88.81 287 TRP A N 1
ATOM 2242 C CA . TRP A 1 287 ? -20.185 -5.074 14.398 1.00 88.81 287 TRP A CA 1
ATOM 2243 C C . TRP A 1 287 ? -21.135 -4.492 15.460 1.00 88.81 287 TRP A C 1
ATOM 2245 O O . TRP A 1 287 ? -21.875 -3.565 15.145 1.00 88.81 287 TRP A O 1
ATOM 2255 N N . GLU A 1 288 ? -21.154 -4.977 16.708 1.00 81.38 288 GLU A N 1
ATOM 2256 C CA . GLU A 1 288 ? -22.056 -4.465 17.771 1.00 81.38 288 GLU A CA 1
ATOM 2257 C C . GLU A 1 288 ? -23.523 -4.298 17.294 1.00 81.38 288 GLU A C 1
ATOM 2259 O O . GLU A 1 288 ? -24.218 -3.330 17.625 1.00 81.38 288 GLU A O 1
ATOM 2264 N N . LEU A 1 289 ? -23.992 -5.218 16.443 1.00 67.38 289 LEU A N 1
ATOM 2265 C CA . LEU A 1 289 ? -25.230 -5.027 15.689 1.00 67.38 289 LEU A CA 1
ATOM 2266 C C . LEU A 1 289 ? -26.452 -4.960 16.613 1.00 67.38 289 LEU A C 1
ATOM 2268 O O . LEU A 1 289 ? -26.820 -5.925 17.281 1.00 67.38 289 LEU A O 1
ATOM 2272 N N . SER A 1 290 ? -27.160 -3.831 16.578 1.00 50.81 290 SER A N 1
ATOM 2273 C CA . SER A 1 290 ? -28.514 -3.707 17.118 1.00 50.81 290 SER A CA 1
ATOM 2274 C C . SER A 1 290 ? -29.533 -4.131 16.052 1.00 50.81 290 SER A C 1
ATOM 2276 O O . SER A 1 290 ? -29.767 -3.345 15.143 1.00 50.81 290 SER A O 1
ATOM 2278 N N . ASN A 1 291 ? -30.111 -5.339 16.149 1.00 42.28 291 ASN A N 1
ATOM 2279 C CA . ASN A 1 291 ? -31.290 -5.877 15.422 1.00 42.28 291 ASN A CA 1
ATOM 2280 C C . ASN A 1 291 ? -31.870 -5.047 14.244 1.00 42.28 291 ASN A C 1
ATOM 2282 O O . ASN A 1 291 ? -33.047 -4.686 14.251 1.00 42.28 291 ASN A O 1
ATOM 2286 N N . ALA A 1 292 ? -31.082 -4.773 13.208 1.00 42.16 292 ALA A N 1
ATOM 2287 C CA . ALA A 1 292 ? -31.551 -4.116 11.992 1.00 42.16 292 ALA A CA 1
ATOM 2288 C C . ALA A 1 292 ? -30.682 -4.570 10.819 1.00 42.16 292 ALA A C 1
ATOM 2290 O O . ALA A 1 292 ? -29.774 -3.870 10.389 1.00 42.16 292 ALA A O 1
ATOM 2291 N N . VAL A 1 293 ? -30.937 -5.780 10.321 1.00 42.25 293 VAL A N 1
ATOM 2292 C CA . VAL A 1 293 ? -30.358 -6.233 9.054 1.00 42.25 293 VAL A CA 1
ATOM 2293 C C . VAL A 1 293 ? -31.279 -5.757 7.937 1.00 42.25 293 VAL A C 1
ATOM 2295 O O . VAL A 1 293 ? -32.342 -6.334 7.714 1.00 42.25 293 VAL A O 1
ATOM 2298 N N . SER A 1 294 ? -30.882 -4.704 7.227 1.00 38.06 294 SER A N 1
ATOM 2299 C CA . SER A 1 294 ? -31.299 -4.516 5.838 1.00 38.06 294 SER A CA 1
ATOM 2300 C C . SER A 1 294 ? -30.277 -5.218 4.951 1.00 38.06 294 SER A C 1
ATOM 2302 O O . SER A 1 294 ? -29.081 -4.974 5.083 1.00 38.06 294 SER A O 1
ATOM 2304 N N . GLN A 1 295 ? -30.752 -6.120 4.091 1.00 33.53 295 GLN A N 1
ATOM 2305 C CA . GLN A 1 295 ? -29.911 -6.888 3.172 1.00 33.53 295 GLN A CA 1
ATOM 2306 C C . GLN A 1 295 ? -29.021 -5.966 2.317 1.00 33.53 295 GLN A C 1
ATOM 2308 O O . GLN A 1 295 ? -29.486 -4.895 1.910 1.00 33.53 295 GLN A O 1
ATOM 2313 N N . PRO A 1 296 ? -27.772 -6.370 2.021 1.00 41.47 296 PRO A N 1
ATOM 2314 C CA . PRO A 1 296 ? -26.911 -5.618 1.120 1.00 41.47 296 PRO A CA 1
ATOM 2315 C C . PRO A 1 296 ? -27.563 -5.531 -0.264 1.00 41.47 296 PRO A C 1
ATOM 2317 O O . PRO A 1 296 ? -27.990 -6.540 -0.826 1.00 41.47 296 PRO A O 1
ATOM 2320 N N . LYS A 1 297 ? -27.659 -4.312 -0.803 1.00 43.69 297 LYS A N 1
ATOM 2321 C CA . LYS A 1 297 ? -27.928 -4.108 -2.228 1.00 43.69 297 LYS A CA 1
ATOM 2322 C C . LYS A 1 297 ? -26.706 -4.593 -2.999 1.00 43.69 297 LYS A C 1
ATOM 2324 O O . LYS A 1 297 ? -25.596 -4.178 -2.680 1.00 43.69 297 LYS A O 1
ATOM 2329 N N . GLU A 1 298 ? -26.923 -5.439 -3.999 1.00 42.53 298 GLU A N 1
ATOM 2330 C CA . GLU A 1 298 ? -25.919 -5.707 -5.027 1.00 42.53 298 GLU A CA 1
ATOM 2331 C C . GLU A 1 298 ? -25.450 -4.368 -5.629 1.00 42.53 298 GLU A C 1
ATOM 2333 O O . GLU A 1 298 ? -26.258 -3.525 -6.026 1.00 42.53 298 GLU A O 1
ATOM 2338 N N . LEU A 1 299 ? -24.136 -4.165 -5.621 1.00 44.69 299 LEU A N 1
ATOM 2339 C CA . LEU A 1 299 ? -23.389 -2.996 -6.088 1.00 44.69 299 LEU A CA 1
ATOM 2340 C C . LEU A 1 299 ? -22.156 -3.603 -6.790 1.00 44.69 299 LEU A C 1
ATOM 2342 O O . LEU A 1 299 ? -21.574 -4.524 -6.231 1.00 44.69 299 LEU A O 1
ATOM 2346 N N . LEU A 1 300 ? -21.681 -3.244 -7.980 1.00 40.50 300 LEU A N 1
ATOM 2347 C CA . LEU A 1 300 ? -21.779 -2.067 -8.841 1.00 40.50 300 LEU A CA 1
ATOM 2348 C C . LEU A 1 300 ? -21.387 -2.567 -10.255 1.00 40.50 300 LEU A C 1
ATOM 2350 O O . LEU A 1 300 ? -20.427 -3.331 -10.367 1.00 40.50 300 LEU A O 1
ATOM 2354 N N . ASP A 1 301 ? -22.067 -2.139 -11.325 1.00 43.16 301 ASP A N 1
ATOM 2355 C CA . ASP A 1 301 ? -21.593 -2.390 -12.698 1.00 43.16 301 ASP A CA 1
ATOM 2356 C C . ASP A 1 301 ? -20.257 -1.660 -12.921 1.00 43.16 301 ASP A C 1
ATOM 2358 O O . ASP A 1 301 ? -20.195 -0.426 -12.936 1.00 43.16 301 ASP A O 1
ATOM 2362 N N . LEU A 1 302 ? -19.185 -2.432 -13.120 1.00 42.62 302 LEU A N 1
ATOM 2363 C CA . LEU A 1 302 ? -17.807 -1.974 -13.355 1.00 42.62 302 LEU A CA 1
ATOM 2364 C C . LEU A 1 302 ? -17.613 -1.202 -14.682 1.00 42.62 302 LEU A C 1
ATOM 2366 O O . LEU A 1 302 ? -16.496 -0.802 -15.006 1.00 42.62 302 LEU A O 1
ATOM 2370 N N . GLU A 1 303 ? -18.678 -0.934 -15.440 1.00 41.66 303 GLU A N 1
ATOM 2371 C CA . GLU A 1 303 ? -18.621 -0.308 -16.770 1.00 41.66 303 GLU A CA 1
ATOM 2372 C C . GLU A 1 303 ? -18.416 1.221 -16.764 1.00 41.66 303 GLU A C 1
ATOM 2374 O O . GLU A 1 303 ? -18.268 1.821 -17.823 1.00 41.66 303 GLU A O 1
ATOM 2379 N N . LYS A 1 304 ? -18.354 1.894 -15.605 1.00 36.97 304 LYS A N 1
ATOM 2380 C CA . LYS A 1 304 ? -18.182 3.367 -15.549 1.00 36.97 304 LYS A CA 1
ATOM 2381 C C . LYS A 1 304 ? -16.767 3.869 -15.246 1.00 36.97 304 LYS A C 1
ATOM 2383 O O . LYS A 1 304 ? -16.587 5.063 -15.025 1.00 36.97 304 LYS A O 1
ATOM 2388 N N . ALA A 1 305 ? -15.756 3.001 -15.263 1.00 40.28 305 ALA A N 1
ATOM 2389 C CA . ALA A 1 305 ? -14.358 3.413 -15.088 1.00 40.28 305 ALA A CA 1
ATOM 2390 C C . ALA A 1 305 ? -13.626 3.747 -16.407 1.00 40.28 305 ALA A C 1
ATOM 2392 O O . ALA A 1 305 ? -12.428 4.031 -16.381 1.00 40.28 305 ALA A O 1
ATOM 2393 N N . GLU A 1 306 ? -14.316 3.740 -17.550 1.00 41.09 306 GLU A N 1
ATOM 2394 C CA . GLU A 1 306 ? -13.765 4.180 -18.834 1.00 41.09 306 GLU A CA 1
ATOM 2395 C C . GLU A 1 306 ? -14.167 5.628 -19.130 1.00 41.09 306 GLU A C 1
ATOM 2397 O O . GLU A 1 306 ? -15.131 5.864 -19.843 1.00 41.09 306 GLU A O 1
ATOM 2402 N N . GLU A 1 307 ? -13.433 6.606 -18.589 1.00 37.31 307 GLU A N 1
ATOM 2403 C CA . GLU A 1 307 ? -13.185 7.879 -19.285 1.00 37.31 307 GLU A CA 1
ATOM 2404 C C . GLU A 1 307 ? -12.102 8.718 -18.571 1.00 37.31 307 GLU A C 1
ATOM 2406 O O . GLU A 1 307 ? -12.350 9.330 -17.532 1.00 37.31 307 GLU A O 1
ATOM 2411 N N . LYS A 1 308 ? -10.940 8.785 -19.246 1.00 32.62 308 LYS A N 1
ATOM 2412 C CA . LYS A 1 308 ? -9.701 9.567 -19.019 1.00 32.62 308 LYS A CA 1
ATOM 2413 C C . LYS A 1 308 ? -8.625 8.976 -18.112 1.00 32.62 308 LYS A C 1
ATOM 2415 O O . LYS A 1 308 ? -8.821 8.896 -16.885 1.00 32.62 308 LYS A O 1
#

Foldseek 3Di:
DDDDDDDDDDDDDDDDDPPPPPPCDVVNVVVVVVVVVVVVVVVQVVLVVVLLVLLQVLLVVLQVLLQVVLVLLVWGKDWFQKDFLLNLLVLLVVLVDDDPDDRDDPCRNVHIDGASSTWIWTQAPVRDIDTLAGHHEEEFDCLLVCVVVVHDGDAGDQPCLVVLVVLVSQLSNQQNFQFRRAEYEYEEQCCPPVHCRLQVLCVSQVVDHALEAEDAPPDDPVNCVVSLVVLLVPDDRGADVSRGGYRYHYFHYHSVGDHTPRRRDHSVSSNSNSSSSSVNRVVRDPSPHDPDDDDDDDDDPPPPPPDD

Organism: NCBI:txid1070528

Sequence (308 aa):
MASMTTQITTAKTIGNAIVRNSIISQSSGLRCRHTKMHEAGKHLMIDANESEATLNDAMEIIKEYAKERIESYGAQMEFSTKYTLFDCQEQLKMSGVQLRGVQDDELNKKVSMRPDGGIIWAVLKSGKKYPVFIGEDKVQGTNDSRRQEGLSRQATGNAIERAAKNIRGSEMLCQDMTTFPYVIFASGCDFHHTETISKRLEMMNMSVPNHYLEVTTSTTNETLEPHIMSICENIDVQKMCGIGIASIFVKAHKWNELNHGASRWRKKEIIAFSCEVIDQTMSSIDWELSNAVSQPKELLDLEKAEEK

=== Feature glossary ===
Key to the feature types in this record:

pLDDT. pLDDT is the predicted lDDT-Cα score: AlphaFold's confidence that the local environment of each residue (all inter-atomic distances within 15 Å) is correctly placed. It is a per-residue number between 0 and 100, with higher meaning more reliable.

Radius of gyration, Cα contacts, bounding box. The geometric summary reports three shape descriptors. Rg (radius of gyration) measures how spread out the Cα atoms are about their centre of mass; compact globular proteins have small Rg, elongated or unfolded ones large. Cα contacts (<8 Å, |i−j|>4) count long-range residue pairs in spatial proximity — high for tightly packed folds, near zero for rods or random coil. The bounding-box extents give the protein's footprint along x, y, z in Å.

Backbone torsions (φ/ψ). Backbone dihedral angles. Every residue except chain termini has a φ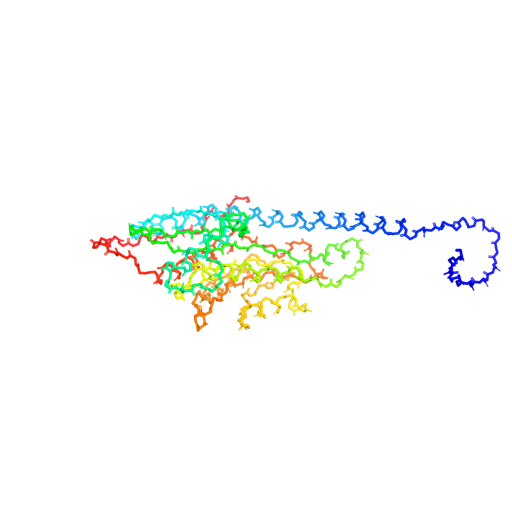 (preceding-C → N → Cα → C) and a ψ (N → Cα → C → next-N). They are reported in degrees following the IUPAC sign convention. Secondary structure is essentially a statement about which (φ, ψ) basin each residue occupies.

Contact-map, Ramachandran, and PAE plots. Plot images: a contact map (which residues are close in 3D, as an N×N binary image), a Ramachandran scatter (backbone torsion angles, revealing secondary-structure composition at a glance), and — for AlphaFold structures — a PAE heatmap (pairwise prediction confidence).

Predicted aligned error. Predicted Aligned Error (PAE) is an AlphaFold confidence matrix: entry (i, j) is the expected error in the position of residue j, in ångströms, when the prediction is superimposed on the true structure at residue i. Low PAE within a block of residues means that block is internally rigid and well-predicted; high PAE between two blocks means their relative placement is uncertain even if each block individually is confident.

Secondary structure (3-state, P-SEA). Three-state secondary structure (P-SEA) collapses the eight DSSP classes into helix (a), strand (b), and coil (c). P-SEA assigns these from Cα geometry alone — distances and angles — without requiring backbone oxygens, so it works on any Cα trace.

Solvent-accessible surface area. Solvent-accessible surface area (SASA) is the area in Å² traced out by the centre of a 1.4 Å probe sphere (a water molecule) rolled over the protein's van der Waals surface (Shrake–Rupley / Lee–Richards construction). Buried residues have near-zero SASA; fully exposed residues can exceed 200 Å². The total SASA scales rou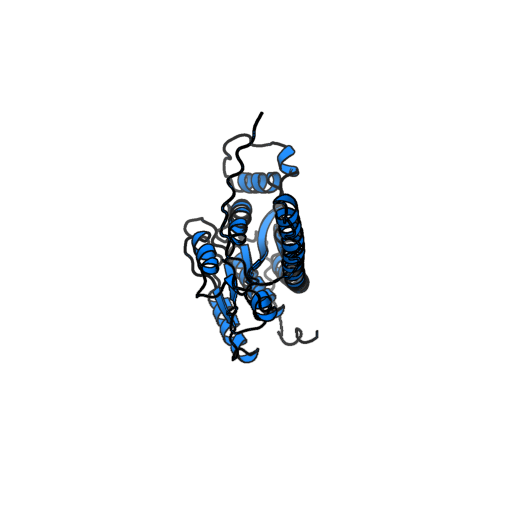ghly with the number of surface residues.

Foldseek 3Di. The Foldseek 3Di string encodes local tertiary geometry as a 20-letter alphabet — one character per residue — derived from the relative positions of nearby Cα atoms. Unlike the amino-acid sequence, 3Di is a direct function of the 3D structure, so two proteins with the same fold have similar 3Di strings even at low sequence identity.

B-factor. For experimental (PDB) structures, the B-factor (temperature factor) quantifies the positional spread of each atom in the crystal — a combination of thermal vibration and static disorder — in units of Å². High B-factors mark flexible loops or poorly resolved regions; low B-factors mark the rigid, well-ordered core.

mmCIF coordinates. The mmCIF block holds the 3D Cartesian coordinates of each backbone atom (N, Cα, C, O) in ångströms. mmCIF is the PDB's canonical archive format — a tagged-loop text representation of the atomic model.

InterPro / GO / CATH / organism. Functional annotations link the protein to curated databases. InterPro entries identify conserved domains and families by matching the sequence against member-database signatures (Pfam, PROSITE, CDD, …). Gene Ontology (GO) terms describe molecular function, biological process, and cellular component in a controlled vocabulary. CATH places the structure in a hierarchical fold classification (Class/Architecture/Topology/Homologous-superfamily). The organism is the source species.

Rendered structure images. Structure images are PyMOL renders from six orthogonal camera directions. Cartoon representation draws helices as coils and strands as arrows; sticks shows the backbone as bonds; surface shows the solvent-excluded envelope. Rainbow coloring maps sequence position to hue (blue→red, N→C); chain coloring assigns a distinct color per polypeptide.

Sequence. This is the polypeptide sequence — one letter per residue, N-terminus first. Length ranges from a few dozen residues for small domains to over a thousand for large multi-domain proteins.

Secondary structure (8-state, DSSP). The SS8 string is DSSP's per-residue secondary-structure call. α-helix (H) means an i→i+4 H-bond ladder; β-strand (E) means the residue participates in a β-sheet; 3₁₀ (G) and π (I) are tighter and wider helices; T/S are turns/bends; '-' is loop.

Nearest PDB structures. Structural nearest neighbors (via Foldseek easy-search vs the PDB). Reported per hit: target PDB id, E-value, and alignment TM-score. A TM-score above ~0.5 is the conventional threshold for 'same fold'.